Protein AF-A0AAU0MHL2-F1 (afdb_monomer)

InterPro domains:
  IPR001387 Cro/C1-type, helix-turn-helix domain [PF01381] (16-68)
  IPR001387 Cro/C1-type, helix-turn-helix domain [PS50943] (16-70)
  IPR001387 Cro/C1-type, helix-turn-helix domain [SM00530] (15-70)
  IPR001387 Cro/C1-type, helix-turn-helix domain [cd00093] (13-68)
  IPR010982 Lambda repressor-like, DNA-binding domain superfamily [G3DSA:1.10.260.40] (4-77)
  IPR010982 Lambda repressor-like, DNA-binding domain superfamily [SSF47413] (6-72)

Nearest PDB structures (foldseek):
  4z5h-assembly1_A-2  TM=8.842E-01  e=1.878E-04  Escherichia coli K-12
  4z59-assembly1_A  TM=8.799E-01  e=2.351E-04  Escherichia coli K-12
  3dnv-assembly1_B  TM=8.882E-01  e=4.619E-04  Escherichia coli K-12
  5k98-assembly1_P  TM=8.877E-01  e=6.474E-04  Escherichia coli MP020980.2
  2wiu-assembly1_B  TM=8.696E-01  e=5.468E-04  Escherichia coli

Organism: NCBI:txid3079935

Secondary structure (DSSP, 8-state):
-------SHHHHHHHHHHHHHHTT--HHHHHHHHT--HHHHHHHHTT-S-S-HHHHHHHHHHTT-------------------HHHHHHHHHHHHHHHHHHHHTTHHHHHHHHHHHHS----HHHHHHHHHHHS-HHHHHHHHHHHHHHHHHHSSTT---PPPP-------------------------

Mean predicted aligned error: 22.27 Å

pLDDT: mean 72.09, std 19.94, range [32.03, 98.0]

Sequence (189 aa):
MIDVKLQTPSDLARLVKNARAQRNLTQQDVADAVGITRQSLARLERGNGGTSFDTVLLIIDHLGIHLDATTDRRTTAPVAVATRGAAQAAADALTTRITPLIDSGMLEALNKQITGSLPQIDTSGILTQIEANLDPATLASARAAARGLTERLTIPGSVLNNPPRAVEAGSPTTAEAQTGADPHAAGIE

Radius of gyration: 41.73 Å; Cα contacts (8 Å, |Δi|>4): 66; chains: 1; bounding box: 104×66×93 Å

Solvent-accessible surface area (backbone atoms only — not comparable to full-atom values): 12275 Å² total; per-residue (Å²): 137,86,89,77,87,74,86,48,65,53,50,50,11,50,51,55,49,48,49,36,54,78,67,72,48,52,63,56,58,56,15,63,75,67,72,50,53,45,66,57,52,55,33,42,50,68,39,46,82,85,73,54,69,70,59,52,52,50,50,34,53,77,60,70,53,85,88,85,86,85,80,80,82,75,76,77,63,77,83,69,75,69,45,71,64,58,56,48,53,52,52,52,54,49,48,68,65,44,53,59,54,62,73,66,46,47,60,60,52,51,50,50,51,52,64,71,66,54,78,82,76,58,64,66,61,52,50,53,55,53,57,73,73,46,57,70,68,60,54,50,51,52,53,51,52,49,49,55,49,53,56,55,67,69,44,92,82,71,76,89,75,82,83,84,77,88,82,88,79,87,85,90,83,88,84,88,82,81,89,85,82,87,87,89,84,83,88,89,134

Foldseek 3Di:
DDDDDDPALQSLLCVLVVLCVVVVHDLVRLCVVLVHDSVLNVCSNNSNDDRDPVSSVSSCVVSVHDDDDDDDPPPVPPPPVPDVVNVVVVVVVVCVVCVCVVVVCVVVVVVCVVVVPDPPPPPVVVVVVVVVPDDVVRVVVVVVVVVVVVVQVPPPPDDDDDDDDDDDDDDDDDDDDDDDDDDDDDDDD

Structure (mmCIF, N/CA/C/O backbone):
data_AF-A0AAU0MHL2-F1
#
_entry.id   AF-A0AAU0MHL2-F1
#
loop_
_atom_site.group_PDB
_atom_site.id
_atom_site.type_symbol
_atom_site.label_atom_id
_atom_site.label_alt_id
_atom_site.label_comp_id
_atom_site.label_asym_id
_atom_site.label_entity_id
_atom_site.label_seq_id
_atom_site.pdbx_PDB_ins_code
_atom_site.Cartn_x
_atom_site.Cartn_y
_atom_site.Cartn_z
_atom_site.occupancy
_atom_site.B_iso_or_equiv
_atom_site.auth_seq_id
_atom_site.auth_comp_id
_atom_site.auth_asym_id
_atom_site.auth_atom_id
_atom_site.pdbx_PDB_model_num
ATOM 1 N N . MET A 1 1 ? -10.443 0.564 -11.504 1.00 64.31 1 MET A N 1
ATOM 2 C CA . MET A 1 1 ? -9.225 0.605 -10.670 1.00 64.31 1 MET A CA 1
ATOM 3 C C . MET A 1 1 ? -8.778 2.055 -10.610 1.00 64.31 1 MET A C 1
ATOM 5 O O . MET A 1 1 ? -8.814 2.695 -11.654 1.00 64.31 1 MET A O 1
ATOM 9 N N . ILE A 1 2 ? -8.512 2.606 -9.423 1.00 76.81 2 ILE A N 1
ATOM 10 C CA . ILE A 1 2 ? -8.066 4.000 -9.271 1.00 76.81 2 ILE A CA 1
ATOM 11 C C . ILE A 1 2 ? -6.614 3.960 -8.814 1.00 76.81 2 ILE A C 1
ATOM 13 O O . ILE A 1 2 ? -6.343 3.532 -7.695 1.00 76.81 2 ILE A O 1
ATOM 17 N N . ASP A 1 3 ? -5.710 4.418 -9.671 1.00 84.81 3 ASP A N 1
ATOM 18 C CA . ASP A 1 3 ? -4.297 4.578 -9.346 1.00 84.81 3 ASP A CA 1
ATOM 19 C C . ASP A 1 3 ? -4.060 5.927 -8.664 1.00 84.81 3 ASP A C 1
ATOM 21 O O . ASP A 1 3 ? -4.434 6.985 -9.178 1.00 84.81 3 ASP A O 1
ATOM 25 N N . VAL A 1 4 ? -3.432 5.894 -7.488 1.00 88.12 4 VAL A N 1
ATOM 26 C CA . VAL A 1 4 ? -3.105 7.088 -6.701 1.00 88.12 4 VAL A CA 1
ATOM 27 C C . VAL A 1 4 ? -1.601 7.153 -6.500 1.00 88.12 4 VAL A C 1
ATOM 29 O O . VAL A 1 4 ? -0.988 6.226 -5.978 1.00 88.12 4 VAL A O 1
ATOM 32 N N . LYS A 1 5 ? -0.998 8.286 -6.869 1.00 90.62 5 LYS A N 1
ATOM 33 C CA . LYS A 1 5 ? 0.408 8.560 -6.564 1.00 90.62 5 LYS A CA 1
ATOM 34 C C . LYS A 1 5 ? 0.537 9.033 -5.118 1.00 90.62 5 LYS A C 1
ATOM 36 O O . LYS A 1 5 ? -0.024 10.063 -4.757 1.00 90.62 5 LYS A O 1
ATOM 41 N N . LEU A 1 6 ? 1.302 8.299 -4.316 1.00 90.06 6 LEU A N 1
ATOM 42 C CA . LEU A 1 6 ? 1.649 8.674 -2.945 1.00 90.06 6 LEU A CA 1
ATOM 43 C C . LEU A 1 6 ? 2.923 9.532 -2.968 1.00 90.06 6 LEU A C 1
ATOM 45 O O . LEU A 1 6 ? 3.989 9.029 -3.316 1.00 90.06 6 LEU A O 1
ATOM 49 N N . GLN A 1 7 ? 2.825 10.821 -2.627 1.00 89.94 7 GLN A N 1
ATOM 50 C CA . GLN A 1 7 ? 3.983 11.728 -2.559 1.00 89.94 7 GLN A CA 1
ATOM 51 C C . GLN A 1 7 ? 4.369 12.073 -1.118 1.00 89.94 7 GLN A C 1
ATOM 53 O O . GLN A 1 7 ? 5.522 12.398 -0.842 1.00 89.94 7 GLN A O 1
ATOM 58 N N . THR A 1 8 ? 3.413 11.996 -0.194 1.00 90.50 8 THR A N 1
ATOM 59 C CA . THR A 1 8 ? 3.581 12.372 1.209 1.00 90.50 8 THR A CA 1
ATOM 60 C C . THR A 1 8 ? 2.946 11.344 2.153 1.00 90.50 8 THR A C 1
ATOM 62 O O . THR A 1 8 ? 2.008 10.639 1.768 1.00 90.50 8 THR A O 1
ATOM 65 N N . PRO A 1 9 ? 3.374 11.279 3.429 1.00 89.06 9 PRO A N 1
ATOM 66 C CA . PRO A 1 9 ? 2.707 10.450 4.439 1.00 89.06 9 PRO A CA 1
ATOM 67 C C . PRO A 1 9 ? 1.219 10.789 4.617 1.00 89.06 9 PRO A C 1
ATOM 69 O O . PRO A 1 9 ? 0.409 9.925 4.952 1.00 89.06 9 PRO A O 1
ATOM 72 N N . SER A 1 10 ? 0.839 12.045 4.372 1.00 90.88 10 SER A N 1
ATOM 7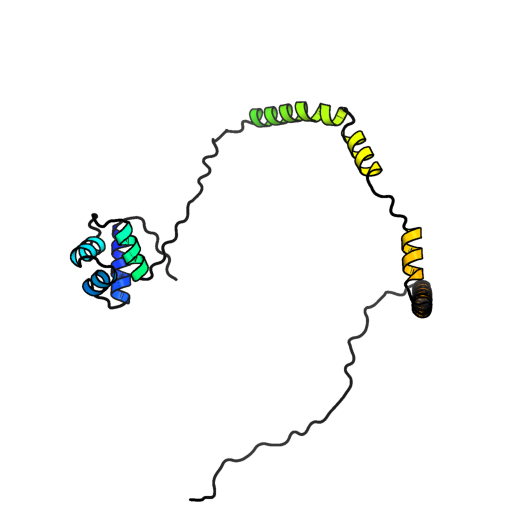3 C CA . SER A 1 10 ? -0.550 12.497 4.439 1.00 90.88 10 SER A CA 1
ATOM 74 C C . SER A 1 10 ? -1.418 11.903 3.328 1.00 90.88 10 SER A C 1
ATOM 76 O O . SER A 1 10 ? -2.601 11.651 3.566 1.00 90.88 10 SER A O 1
ATOM 78 N N . ASP A 1 11 ? -0.855 11.631 2.148 1.00 92.38 11 ASP A N 1
ATOM 79 C CA . ASP A 1 11 ? -1.582 10.966 1.057 1.00 92.38 11 ASP A CA 1
ATOM 80 C C . ASP A 1 11 ? -1.961 9.545 1.461 1.00 92.38 11 ASP A C 1
ATOM 82 O O . ASP A 1 11 ? -3.112 9.132 1.311 1.00 92.38 11 ASP A O 1
ATOM 86 N N . LEU A 1 12 ? -1.011 8.834 2.072 1.00 92.06 12 LEU A N 1
ATOM 87 C CA . LEU A 1 12 ? -1.242 7.500 2.603 1.00 92.06 12 LEU A CA 1
ATOM 88 C C . LEU A 1 12 ? -2.303 7.514 3.713 1.00 92.06 12 LEU A C 1
ATOM 90 O O . LEU A 1 12 ? -3.227 6.705 3.694 1.00 92.06 12 LEU A O 1
ATOM 94 N N . ALA A 1 13 ? -2.215 8.458 4.653 1.00 93.88 13 ALA A N 1
ATOM 95 C CA . ALA A 1 13 ? -3.194 8.600 5.729 1.00 93.88 13 ALA A CA 1
ATOM 96 C C . ALA A 1 13 ? -4.623 8.805 5.194 1.00 93.88 13 ALA A C 1
ATOM 98 O O . ALA A 1 13 ? -5.576 8.191 5.683 1.00 93.88 13 ALA A O 1
ATOM 99 N N . ARG A 1 14 ? -4.775 9.637 4.154 1.00 94.62 14 ARG A N 1
ATOM 100 C CA . ARG A 1 14 ? -6.058 9.862 3.472 1.00 94.62 14 ARG A CA 1
ATOM 101 C C . ARG A 1 14 ? -6.543 8.606 2.759 1.00 94.62 14 ARG A C 1
ATOM 103 O O . ARG A 1 14 ? -7.728 8.296 2.858 1.00 94.62 14 ARG A O 1
ATOM 110 N N . LEU A 1 15 ? -5.651 7.891 2.074 1.00 94.69 15 LEU A N 1
ATOM 111 C CA . LEU A 1 15 ? -5.977 6.647 1.380 1.00 94.69 15 LEU A CA 1
ATOM 112 C C . LEU A 1 15 ? -6.516 5.592 2.357 1.00 94.69 15 LEU A C 1
ATOM 114 O O . LEU A 1 15 ? -7.615 5.083 2.153 1.00 94.69 15 LEU A O 1
ATOM 118 N N . VAL A 1 16 ? -5.796 5.344 3.454 1.00 95.00 16 VAL A N 1
ATOM 119 C CA . VAL A 1 16 ? -6.189 4.399 4.514 1.00 95.00 16 VAL A CA 1
ATOM 120 C C . VAL A 1 16 ? -7.543 4.780 5.113 1.00 95.00 16 VAL A C 1
ATOM 122 O O . VAL A 1 16 ? -8.452 3.952 5.179 1.00 95.00 16 VAL A O 1
ATOM 125 N N . LYS A 1 17 ? -7.721 6.055 5.482 1.00 96.12 17 LYS A N 1
ATOM 126 C CA . LYS A 1 17 ? -8.977 6.548 6.062 1.00 96.12 17 LYS A CA 1
ATOM 127 C C . LYS A 1 17 ? -10.161 6.369 5.109 1.00 96.12 17 LYS A C 1
ATOM 129 O O . LYS A 1 17 ? -11.238 5.957 5.539 1.00 96.12 17 LYS A O 1
ATOM 134 N N . ASN A 1 18 ? -9.969 6.681 3.828 1.00 95.50 18 ASN A N 1
ATOM 135 C CA . ASN A 1 18 ? -11.007 6.541 2.811 1.00 95.50 18 ASN A CA 1
ATOM 136 C C . ASN A 1 18 ? -11.359 5.071 2.571 1.00 95.50 18 ASN A C 1
ATOM 138 O O . ASN A 1 18 ? -12.540 4.741 2.560 1.00 95.50 18 ASN A O 1
ATOM 142 N N . ALA A 1 19 ? -10.364 4.191 2.442 1.00 95.38 19 ALA A N 1
ATOM 143 C CA . ALA A 1 19 ? -10.587 2.758 2.259 1.00 95.38 19 ALA A CA 1
ATOM 144 C C . ALA A 1 19 ? -11.348 2.146 3.445 1.00 95.38 19 ALA A C 1
ATOM 146 O O . ALA A 1 19 ? -12.312 1.406 3.251 1.00 95.38 19 ALA A O 1
ATOM 147 N N . ARG A 1 20 ? -10.985 2.523 4.679 1.00 97.12 20 ARG A N 1
ATOM 148 C CA . ARG A 1 20 ? -11.715 2.105 5.882 1.00 97.12 20 ARG A CA 1
ATOM 149 C C . ARG A 1 20 ? -13.171 2.584 5.859 1.00 97.12 20 ARG A C 1
ATOM 151 O O . ARG A 1 20 ? -14.079 1.794 6.109 1.00 97.12 20 ARG A O 1
ATOM 158 N N . ALA A 1 21 ? -13.398 3.865 5.559 1.00 96.81 21 ALA A N 1
ATOM 159 C CA . ALA A 1 21 ? -14.739 4.449 5.525 1.00 96.81 21 ALA A CA 1
ATOM 160 C C . ALA A 1 21 ? -15.624 3.836 4.427 1.00 96.81 21 ALA A C 1
ATOM 162 O O . ALA A 1 21 ? -16.792 3.564 4.679 1.00 96.81 21 ALA A O 1
ATOM 163 N N . GLN A 1 22 ? -15.069 3.553 3.245 1.00 95.94 22 GLN A N 1
ATOM 164 C CA . GLN A 1 22 ? -15.781 2.883 2.147 1.00 95.94 22 GLN A CA 1
ATOM 165 C C . GLN A 1 22 ? -16.255 1.472 2.517 1.00 95.94 22 GLN A C 1
ATOM 167 O O . GLN A 1 22 ? -17.250 0.994 1.982 1.00 95.94 22 GLN A O 1
ATOM 172 N N . ARG A 1 23 ? -15.556 0.816 3.447 1.00 95.94 23 ARG A N 1
ATOM 173 C CA . ARG A 1 23 ? -15.904 -0.511 3.966 1.00 95.94 23 ARG A CA 1
ATOM 174 C C . ARG A 1 23 ? -16.798 -0.463 5.208 1.00 95.94 23 ARG A C 1
ATOM 176 O O . ARG A 1 23 ? -17.090 -1.510 5.769 1.00 95.94 23 ARG A O 1
ATOM 183 N N . ASN A 1 24 ? -17.223 0.727 5.643 1.00 97.12 24 ASN A N 1
ATOM 184 C CA . ASN A 1 24 ? -18.005 0.943 6.866 1.00 97.12 24 ASN A CA 1
ATOM 185 C C . ASN A 1 24 ? -17.348 0.374 8.139 1.00 97.12 24 ASN A C 1
ATOM 187 O O . ASN A 1 24 ? -18.036 0.042 9.099 1.00 97.12 24 ASN A O 1
ATOM 191 N N . LEU A 1 25 ? -16.016 0.283 8.160 1.00 97.31 25 LEU A N 1
ATOM 192 C CA . LEU A 1 25 ? -15.268 -0.207 9.315 1.00 97.31 25 LEU A CA 1
ATOM 193 C C . LEU A 1 25 ? -14.971 0.940 10.280 1.00 97.31 25 LEU A C 1
ATOM 195 O O . LEU A 1 25 ? -14.592 2.049 9.880 1.00 97.31 25 LEU A O 1
ATOM 199 N N . THR A 1 26 ? -15.080 0.682 11.576 1.00 98.00 26 THR A N 1
ATOM 200 C CA . THR A 1 26 ? -14.587 1.601 12.596 1.00 98.00 26 THR A CA 1
ATOM 201 C C . THR A 1 26 ? -13.066 1.502 12.711 1.00 98.00 26 THR A C 1
ATOM 203 O O . THR A 1 26 ? -12.423 0.568 12.232 1.00 98.00 26 THR A O 1
ATOM 206 N N . GLN A 1 27 ? -12.452 2.496 13.358 1.00 97.62 27 GLN A N 1
ATOM 207 C CA . GLN A 1 27 ? -11.025 2.413 13.678 1.00 97.62 27 GLN A CA 1
ATOM 208 C C . GLN A 1 27 ? -10.711 1.254 14.634 1.00 97.62 27 GLN A C 1
ATOM 210 O O . GLN A 1 27 ? -9.588 0.765 14.638 1.00 97.62 27 GLN A O 1
ATOM 215 N N . GLN A 1 28 ? -11.672 0.852 15.467 1.00 98.00 28 GLN A N 1
ATOM 216 C CA . GLN A 1 28 ? -11.479 -0.263 16.384 1.00 98.00 28 GLN A CA 1
ATOM 217 C C . GLN A 1 28 ? -11.450 -1.584 15.607 1.00 98.00 28 GLN A C 1
ATOM 219 O O . GLN A 1 28 ? -10.514 -2.346 15.789 1.00 98.00 28 GLN A O 1
ATOM 224 N N . ASP A 1 29 ? -12.360 -1.774 14.646 1.00 97.81 29 ASP A N 1
ATOM 225 C CA . ASP A 1 29 ? -12.440 -3.011 13.851 1.00 97.81 29 ASP A CA 1
ATOM 226 C C . ASP A 1 29 ? -11.137 -3.308 13.096 1.00 97.81 29 ASP A C 1
ATOM 228 O O . ASP A 1 29 ? -10.621 -4.421 13.134 1.00 97.81 29 ASP A O 1
ATOM 232 N N . VAL A 1 30 ? -10.561 -2.290 12.445 1.00 97.25 30 VAL A N 1
ATOM 233 C CA . VAL A 1 30 ? -9.275 -2.434 11.739 1.00 97.25 30 VAL A CA 1
ATOM 234 C C . VAL A 1 30 ? -8.130 -2.668 12.723 1.00 97.25 30 VAL A C 1
ATOM 236 O O . VAL A 1 30 ? -7.212 -3.432 12.435 1.00 97.25 30 VAL A O 1
ATOM 239 N N . ALA A 1 31 ? -8.164 -2.003 13.879 1.00 96.81 31 ALA A N 1
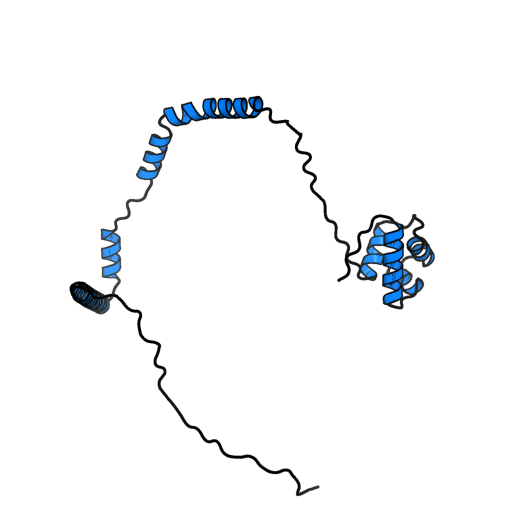ATOM 240 C CA . ALA A 1 31 ? -7.130 -2.159 14.889 1.00 96.81 31 ALA A CA 1
ATOM 241 C C . ALA A 1 31 ? -7.125 -3.579 15.474 1.00 96.81 31 ALA A C 1
ATOM 243 O O . ALA A 1 31 ? -6.060 -4.1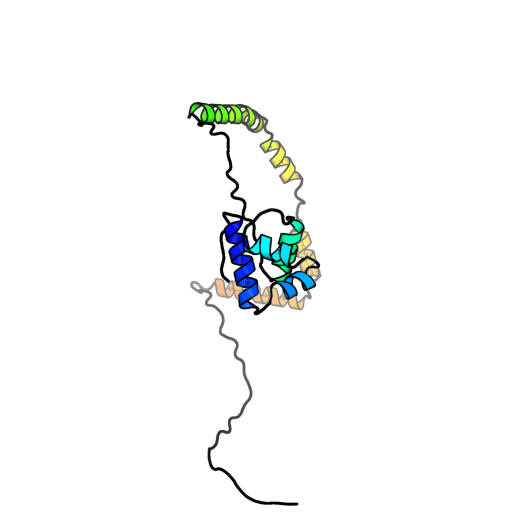85 15.573 1.00 96.81 31 ALA A O 1
ATOM 244 N N . ASP A 1 32 ? -8.304 -4.124 15.768 1.00 97.44 32 ASP A N 1
ATOM 245 C CA . ASP A 1 32 ? -8.476 -5.481 16.282 1.00 97.44 32 ASP A CA 1
ATOM 246 C C . ASP A 1 32 ? -8.071 -6.530 15.241 1.00 97.44 32 ASP A C 1
ATOM 248 O O . ASP A 1 32 ? -7.371 -7.484 15.572 1.00 97.44 32 ASP A O 1
ATOM 252 N N . ALA A 1 33 ? -8.426 -6.323 13.969 1.00 96.12 33 ALA A N 1
ATOM 253 C CA . ALA A 1 33 ? -8.066 -7.241 12.890 1.00 96.12 33 ALA A CA 1
ATOM 254 C C . ALA A 1 33 ? -6.553 -7.304 12.618 1.00 96.12 33 ALA A C 1
ATOM 256 O O . ALA A 1 33 ? -6.028 -8.361 12.276 1.00 96.12 33 ALA A O 1
ATOM 257 N N . VAL A 1 34 ? -5.850 -6.178 12.766 1.00 95.25 34 VAL A N 1
ATOM 258 C CA . VAL A 1 34 ? -4.400 -6.078 12.523 1.00 95.25 34 VAL A CA 1
ATOM 259 C C . VAL A 1 34 ? -3.577 -6.342 13.796 1.00 95.25 34 VAL A C 1
ATOM 261 O O . VAL A 1 34 ? -2.366 -6.540 13.722 1.00 95.25 34 VAL A O 1
ATOM 264 N N . GLY A 1 35 ? -4.208 -6.369 14.973 1.00 95.31 35 GLY A N 1
ATOM 265 C CA . GLY A 1 35 ? -3.524 -6.572 16.254 1.00 95.31 35 GLY A CA 1
ATOM 266 C C . GLY A 1 35 ? -2.781 -5.330 16.758 1.00 95.31 35 GLY A C 1
ATOM 267 O O . GLY A 1 35 ? -1.701 -5.435 17.338 1.00 95.31 35 GLY A O 1
ATOM 268 N N . ILE A 1 36 ? -3.339 -4.139 16.534 1.00 94.62 36 ILE A N 1
ATOM 269 C CA . ILE A 1 36 ? -2.769 -2.856 16.972 1.00 94.62 36 ILE A CA 1
ATOM 270 C C . ILE A 1 36 ? -3.734 -2.108 17.886 1.00 94.62 36 ILE A C 1
ATOM 272 O O . ILE A 1 36 ? -4.911 -2.427 17.997 1.00 94.62 36 ILE A O 1
ATOM 276 N N . THR A 1 37 ? -3.260 -1.043 18.532 1.00 95.25 37 THR A N 1
ATOM 277 C CA . THR A 1 37 ? -4.160 -0.172 19.293 1.00 95.25 37 THR A CA 1
ATOM 278 C C . THR A 1 37 ? -4.939 0.756 18.361 1.00 95.25 37 THR A C 1
ATOM 280 O O . THR A 1 37 ? -4.394 1.310 17.401 1.00 95.25 37 THR A O 1
ATOM 283 N N . ARG A 1 38 ? -6.198 1.050 18.707 1.00 96.06 38 ARG A N 1
ATOM 284 C CA . ARG A 1 38 ? -7.001 2.078 18.021 1.00 96.06 38 ARG A CA 1
ATOM 285 C C . ARG A 1 38 ? -6.296 3.435 17.956 1.00 96.06 38 ARG A C 1
ATOM 287 O O . ARG A 1 38 ? -6.426 4.157 16.970 1.00 96.06 38 ARG A O 1
ATOM 294 N N . GLN A 1 39 ? -5.533 3.795 18.990 1.00 94.00 39 GLN A N 1
ATOM 295 C CA . GLN A 1 39 ? -4.761 5.039 19.008 1.00 94.00 39 GLN A CA 1
ATOM 296 C C . GLN A 1 39 ? -3.655 5.042 17.944 1.00 94.00 39 GLN A C 1
ATOM 298 O O . GLN A 1 39 ? -3.420 6.087 17.337 1.00 94.00 39 GLN A O 1
ATOM 303 N N . SER A 1 40 ? -3.008 3.896 17.695 1.00 93.44 40 SER A N 1
ATOM 304 C CA . SER A 1 40 ? -2.013 3.745 16.627 1.00 93.44 40 SER A CA 1
ATOM 305 C C . SER A 1 40 ? -2.640 4.009 15.258 1.00 93.44 40 SER A C 1
ATOM 307 O O . SER A 1 40 ? -2.159 4.871 14.520 1.00 93.44 40 SER A O 1
ATOM 309 N N . LEU A 1 41 ? -3.792 3.389 14.969 1.00 95.31 41 LEU A N 1
ATOM 310 C CA . LEU A 1 41 ? -4.524 3.642 13.726 1.00 95.31 41 LEU A CA 1
ATOM 311 C C . LEU A 1 41 ? -4.972 5.107 13.610 1.00 95.31 41 LEU A C 1
ATOM 313 O O . LEU A 1 41 ? -4.818 5.732 12.565 1.00 95.31 41 LEU A O 1
ATOM 317 N N . ALA A 1 42 ? -5.473 5.698 14.696 1.00 94.94 42 ALA A N 1
ATOM 318 C CA . ALA A 1 42 ? -5.890 7.095 14.697 1.00 94.94 42 ALA A CA 1
ATOM 319 C C . ALA A 1 42 ? -4.719 8.073 14.477 1.00 94.94 42 ALA A C 1
ATOM 321 O O . ALA A 1 42 ? -4.925 9.149 13.918 1.00 94.94 42 ALA A O 1
ATOM 322 N N . ARG A 1 43 ? -3.497 7.740 14.917 1.00 92.56 43 ARG A N 1
ATOM 323 C CA . ARG A 1 43 ? -2.291 8.534 14.617 1.00 92.56 43 ARG A CA 1
ATOM 324 C C . ARG A 1 43 ? -1.910 8.417 13.145 1.00 92.56 43 ARG A C 1
ATOM 326 O O . ARG A 1 43 ? -1.696 9.454 12.517 1.00 92.56 43 ARG A O 1
ATOM 333 N N . LEU A 1 44 ? -1.927 7.198 12.603 1.00 93.50 44 LEU A N 1
ATOM 334 C CA . LEU A 1 44 ? -1.681 6.939 11.186 1.00 93.50 44 LEU A CA 1
ATOM 335 C C . LEU A 1 44 ? -2.657 7.718 10.293 1.00 93.50 44 LEU A C 1
ATOM 337 O O . LEU A 1 44 ? -2.221 8.444 9.409 1.00 93.50 44 LEU A O 1
ATOM 341 N N . GLU A 1 45 ? -3.966 7.653 10.562 1.00 94.94 45 GLU A N 1
ATOM 342 C CA . GLU A 1 45 ? -4.992 8.349 9.763 1.00 94.94 45 GLU A CA 1
ATOM 343 C C . GLU A 1 45 ? -4.924 9.881 9.847 1.00 94.94 45 GLU A C 1
ATOM 345 O O . GLU A 1 45 ? -5.491 10.576 9.003 1.00 94.94 45 GLU A O 1
ATOM 350 N N . ARG A 1 46 ? -4.241 10.431 10.857 1.00 92.25 46 ARG A N 1
ATOM 351 C CA . ARG A 1 46 ? -3.952 11.871 10.950 1.00 92.25 46 ARG A CA 1
ATOM 352 C C . ARG A 1 46 ? -2.667 12.266 10.220 1.00 92.25 46 ARG A C 1
ATOM 354 O O . ARG A 1 46 ? -2.361 13.450 10.166 1.00 92.25 46 ARG A O 1
ATOM 361 N N . GLY A 1 47 ? -1.905 11.302 9.700 1.00 85.44 47 GLY A N 1
ATOM 362 C CA . GLY A 1 47 ? -0.582 11.535 9.119 1.00 85.44 47 GLY A CA 1
ATOM 363 C C . GLY A 1 47 ? 0.489 11.868 10.160 1.00 85.44 47 GLY A C 1
ATOM 364 O O . GLY A 1 47 ? 1.569 12.326 9.797 1.00 85.44 47 GLY A O 1
ATOM 365 N N . ASN A 1 48 ? 0.210 11.644 11.451 1.00 77.38 48 ASN A N 1
ATOM 366 C CA . ASN A 1 48 ? 1.201 11.825 12.504 1.00 77.38 48 ASN A CA 1
ATOM 367 C C . ASN A 1 48 ? 2.094 10.585 12.536 1.00 77.38 48 ASN A C 1
ATOM 369 O O . ASN A 1 48 ? 1.657 9.516 12.965 1.00 77.38 48 ASN A O 1
ATOM 373 N N . GLY A 1 49 ? 3.337 10.746 12.081 1.00 68.31 49 GLY A N 1
ATOM 374 C CA . GLY A 1 49 ? 4.344 9.688 12.064 1.00 68.31 49 GLY A CA 1
ATOM 375 C C . GLY A 1 49 ? 4.536 8.993 13.422 1.00 68.31 49 GLY A C 1
ATOM 376 O O . GLY A 1 49 ? 4.160 9.503 14.486 1.00 68.31 49 GLY A O 1
ATOM 377 N N . GLY A 1 50 ? 5.125 7.797 13.372 1.00 77.06 50 GLY A N 1
ATOM 378 C CA . GLY A 1 50 ? 5.432 6.974 14.549 1.00 77.06 50 GLY A CA 1
ATOM 379 C C . GLY A 1 50 ? 4.866 5.554 14.504 1.00 77.06 50 GLY A C 1
ATOM 380 O O . GLY A 1 50 ? 5.214 4.746 15.358 1.00 77.06 50 GLY A O 1
ATOM 381 N N . THR A 1 51 ? 4.025 5.229 13.522 1.00 84.69 51 THR A N 1
ATOM 382 C CA . THR A 1 51 ? 3.634 3.845 13.225 1.00 84.69 51 THR A CA 1
ATOM 383 C C . THR A 1 51 ? 4.756 3.167 12.437 1.00 84.69 51 THR A C 1
ATOM 385 O O . THR A 1 51 ? 5.308 3.778 11.520 1.00 84.69 51 THR A O 1
ATOM 388 N N . SER A 1 52 ? 5.116 1.930 12.797 1.00 89.38 52 SER A N 1
ATOM 389 C CA . SER A 1 52 ? 6.144 1.186 12.063 1.00 89.38 52 SER A CA 1
ATOM 390 C C . SER A 1 52 ? 5.695 0.903 10.631 1.00 89.38 52 SER A C 1
ATOM 392 O O . SER A 1 52 ? 4.500 0.768 10.357 1.00 89.38 52 SER A O 1
ATOM 394 N N . PHE A 1 53 ? 6.659 0.794 9.719 1.00 89.44 53 PHE A N 1
ATOM 395 C CA . PHE A 1 53 ? 6.374 0.475 8.324 1.00 89.44 53 PHE A CA 1
ATOM 396 C C . PHE A 1 53 ? 5.674 -0.887 8.183 1.00 89.44 53 PHE A C 1
ATOM 398 O O . PHE A 1 53 ? 4.694 -0.988 7.454 1.00 89.44 53 PHE A O 1
ATOM 405 N N . ASP A 1 54 ? 6.075 -1.891 8.966 1.00 92.44 54 ASP A N 1
ATOM 406 C CA . ASP A 1 54 ? 5.414 -3.203 9.018 1.00 92.44 54 ASP A CA 1
ATOM 407 C C . ASP A 1 54 ? 3.926 -3.093 9.367 1.00 92.44 54 ASP A C 1
ATOM 409 O O . ASP A 1 54 ? 3.072 -3.672 8.699 1.00 92.44 54 ASP A O 1
ATOM 413 N N . THR A 1 55 ? 3.594 -2.282 10.377 1.00 92.50 55 THR A N 1
ATOM 414 C CA . THR A 1 55 ? 2.198 -2.052 10.774 1.00 92.50 55 THR A CA 1
ATOM 415 C C . THR A 1 55 ? 1.408 -1.396 9.646 1.00 92.50 55 THR A C 1
ATOM 417 O O . THR A 1 55 ? 0.251 -1.734 9.412 1.00 92.50 55 THR A O 1
ATOM 420 N N . VAL A 1 56 ? 2.027 -0.452 8.936 1.00 93.31 56 VAL A N 1
ATOM 421 C CA . VAL A 1 56 ? 1.405 0.207 7.786 1.00 93.31 56 VAL A CA 1
ATOM 422 C C . VAL A 1 56 ? 1.081 -0.807 6.690 1.00 93.31 56 VAL A C 1
ATOM 424 O O . VAL A 1 56 ? -0.037 -0.790 6.181 1.00 93.31 56 VAL A O 1
ATOM 427 N N . LEU A 1 57 ? 2.011 -1.708 6.362 1.00 94.06 57 LEU A N 1
ATOM 428 C CA . LEU A 1 57 ? 1.785 -2.751 5.359 1.00 94.06 57 LEU A CA 1
ATOM 429 C C . LEU A 1 57 ? 0.644 -3.695 5.753 1.00 94.06 57 LEU A C 1
ATOM 431 O O . LEU A 1 57 ? -0.211 -3.974 4.918 1.00 94.06 57 LEU A O 1
ATOM 435 N N . LEU A 1 58 ? 0.568 -4.112 7.021 1.00 94.69 58 LEU A N 1
ATOM 436 C CA . LEU A 1 58 ? -0.528 -4.958 7.512 1.00 94.69 58 LEU A CA 1
ATOM 437 C C . LEU A 1 58 ? -1.899 -4.275 7.398 1.00 94.69 58 LEU A C 1
ATOM 439 O O . LEU A 1 58 ? -2.882 -4.901 7.010 1.00 94.69 58 LEU A O 1
ATOM 443 N N . ILE A 1 59 ? -1.977 -2.979 7.717 1.00 94.81 59 ILE A N 1
ATOM 444 C CA . ILE A 1 59 ? -3.223 -2.209 7.587 1.00 94.81 59 ILE A CA 1
ATOM 445 C C . ILE A 1 59 ? -3.642 -2.106 6.118 1.00 94.81 59 ILE A C 1
ATOM 447 O O . ILE A 1 59 ? -4.818 -2.267 5.800 1.00 94.81 59 ILE A O 1
ATOM 451 N N . ILE A 1 60 ? -2.693 -1.817 5.230 1.00 94.44 60 ILE A N 1
ATOM 452 C CA . ILE A 1 60 ? -2.920 -1.686 3.786 1.00 94.44 60 ILE A CA 1
ATOM 453 C C . ILE A 1 60 ? -3.423 -3.011 3.198 1.00 94.44 60 ILE A C 1
ATOM 455 O O . ILE A 1 60 ? -4.417 -3.000 2.471 1.00 94.44 60 ILE A O 1
ATOM 459 N N . ASP A 1 61 ? -2.805 -4.131 3.577 1.00 94.94 61 ASP A N 1
ATOM 460 C CA . ASP A 1 61 ? -3.210 -5.480 3.171 1.00 94.94 61 ASP A CA 1
ATOM 461 C C . ASP A 1 61 ? -4.626 -5.824 3.659 1.00 94.94 61 ASP A C 1
ATOM 463 O O . ASP A 1 61 ? -5.503 -6.160 2.862 1.00 94.94 61 ASP A O 1
ATOM 467 N N . HIS A 1 62 ? -4.915 -5.601 4.946 1.00 95.94 62 HIS A N 1
ATOM 468 C CA . HIS A 1 62 ? -6.255 -5.813 5.501 1.00 95.94 62 HIS A CA 1
ATOM 469 C C . HIS A 1 62 ? -7.322 -4.950 4.800 1.00 95.94 62 HIS A C 1
ATOM 471 O O . HIS A 1 62 ? -8.447 -5.390 4.533 1.00 95.94 62 HIS A O 1
ATOM 477 N N . LEU A 1 63 ? -6.967 -3.714 4.442 1.00 94.88 63 LEU A N 1
ATOM 478 C CA . LEU A 1 63 ? -7.819 -2.798 3.685 1.00 94.88 63 LEU A CA 1
ATOM 479 C C . LEU A 1 63 ? -7.829 -3.072 2.172 1.00 94.88 63 LEU A C 1
ATOM 481 O O . LEU A 1 63 ? -8.477 -2.319 1.442 1.00 94.88 63 LEU A O 1
ATOM 485 N N . GLY A 1 64 ? -7.191 -4.150 1.699 1.00 93.00 64 GLY A N 1
ATOM 486 C CA . GLY A 1 64 ? -7.134 -4.565 0.293 1.00 93.00 64 GLY A CA 1
ATOM 487 C C . GLY A 1 64 ? -6.604 -3.480 -0.641 1.00 93.00 64 GLY A C 1
ATOM 488 O O . GLY A 1 64 ? -7.095 -3.330 -1.759 1.00 93.00 64 GLY A O 1
ATOM 489 N N . ILE A 1 65 ? -5.668 -2.669 -0.151 1.00 93.31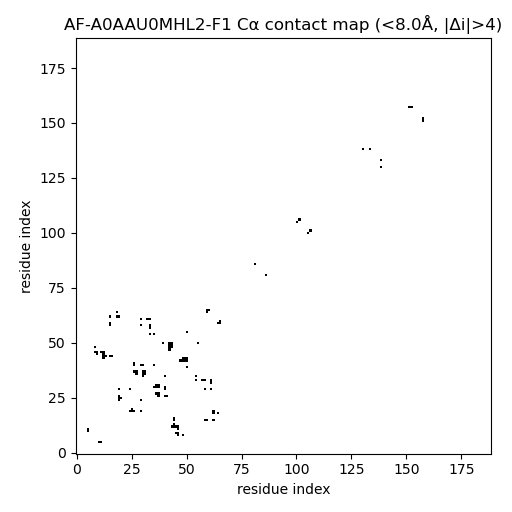 65 ILE A N 1
ATOM 490 C CA . ILE A 1 65 ? -4.980 -1.652 -0.935 1.00 93.31 65 ILE A CA 1
ATOM 491 C C . ILE A 1 65 ? -3.752 -2.320 -1.556 1.00 93.31 65 ILE A C 1
ATOM 493 O O . ILE A 1 65 ? -2.894 -2.835 -0.847 1.00 93.31 65 ILE A O 1
ATOM 497 N N . HIS A 1 66 ? -3.645 -2.285 -2.880 1.00 92.00 66 HIS A N 1
ATOM 498 C CA . HIS A 1 66 ? -2.463 -2.779 -3.582 1.00 92.00 66 HIS A CA 1
ATOM 499 C C . HIS A 1 66 ? -1.420 -1.664 -3.702 1.00 92.00 66 HIS A C 1
ATOM 501 O O . HIS A 1 66 ? -1.750 -0.533 -4.063 1.00 92.00 66 HIS A O 1
ATOM 507 N N . LEU A 1 67 ? -0.167 -1.978 -3.363 1.00 90.50 67 LEU A N 1
ATOM 508 C CA . LEU A 1 67 ? 0.970 -1.074 -3.513 1.00 90.50 67 LEU A CA 1
ATOM 509 C C . LEU A 1 67 ? 1.846 -1.542 -4.669 1.00 90.50 67 LEU A C 1
ATOM 511 O O . LEU A 1 67 ? 2.467 -2.599 -4.583 1.00 90.50 67 LEU A O 1
ATOM 515 N N . ASP A 1 68 ? 1.952 -0.705 -5.694 1.00 90.69 68 ASP A N 1
ATOM 516 C CA . ASP A 1 68 ? 2.850 -0.913 -6.824 1.00 90.69 68 ASP A CA 1
ATOM 517 C C . ASP A 1 68 ? 3.974 0.125 -6.814 1.00 90.69 68 ASP A C 1
ATOM 519 O O . ASP A 1 68 ? 3.760 1.317 -6.575 1.00 90.69 68 ASP A O 1
ATOM 523 N N . ALA A 1 69 ? 5.197 -0.333 -7.084 1.00 87.56 69 ALA A N 1
ATOM 524 C CA . ALA A 1 69 ? 6.379 0.514 -7.150 1.00 87.56 69 ALA A CA 1
ATOM 525 C C . ALA A 1 69 ? 6.988 0.464 -8.552 1.00 87.56 69 ALA A C 1
ATOM 527 O O . ALA A 1 69 ? 7.457 -0.575 -9.013 1.00 87.56 69 ALA A O 1
ATOM 528 N N . THR A 1 70 ? 7.036 1.615 -9.219 1.00 87.62 70 THR A N 1
ATOM 529 C CA . THR A 1 70 ? 7.760 1.786 -10.481 1.00 87.62 70 THR A CA 1
ATOM 530 C C . THR A 1 70 ? 9.070 2.512 -10.217 1.00 87.62 70 THR A C 1
ATOM 532 O O . THR A 1 70 ? 9.065 3.626 -9.689 1.00 87.62 70 THR A O 1
ATOM 535 N N . THR A 1 71 ? 10.191 1.913 -10.611 1.00 83.31 71 THR A N 1
ATOM 536 C CA . THR A 1 71 ? 11.484 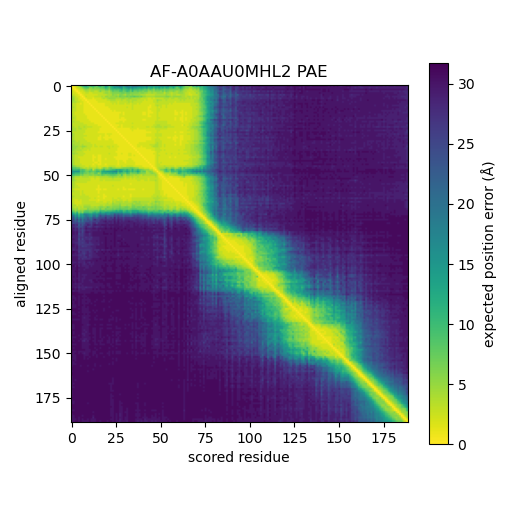2.600 -10.624 1.00 83.31 71 THR A CA 1
ATOM 537 C C . THR A 1 71 ? 11.747 3.138 -12.022 1.00 83.31 71 THR A C 1
ATOM 539 O O . THR A 1 71 ? 11.737 2.387 -12.997 1.00 83.31 71 THR A O 1
ATOM 542 N N . ASP A 1 72 ? 11.959 4.446 -12.136 1.00 82.56 72 ASP A N 1
ATOM 543 C CA . ASP A 1 72 ? 12.480 5.007 -13.374 1.00 82.56 72 ASP A CA 1
ATOM 544 C C . ASP A 1 72 ? 13.995 4.803 -13.358 1.00 82.56 72 ASP A C 1
ATOM 546 O O . ASP A 1 72 ? 14.716 5.437 -12.575 1.00 82.56 72 ASP A O 1
ATOM 550 N N . ARG A 1 73 ? 14.490 3.877 -14.188 1.00 69.38 73 ARG A N 1
ATOM 551 C CA . ARG A 1 73 ? 15.928 3.717 -14.406 1.00 69.38 73 ARG A CA 1
ATOM 552 C C . ARG A 1 73 ? 16.402 4.939 -15.180 1.00 69.38 73 ARG A C 1
ATOM 554 O O . ARG A 1 73 ? 16.633 4.870 -16.387 1.00 69.38 73 ARG A O 1
ATOM 561 N N . ARG A 1 74 ? 16.629 6.045 -14.466 1.00 60.75 74 ARG A N 1
ATOM 562 C CA . ARG A 1 74 ? 17.492 7.119 -14.943 1.00 60.75 74 ARG A CA 1
ATOM 563 C C . ARG A 1 74 ? 18.856 6.498 -15.162 1.00 60.75 74 ARG A C 1
ATOM 565 O O . ARG A 1 74 ? 19.662 6.355 -14.247 1.00 60.75 74 ARG A O 1
ATOM 572 N N . THR A 1 75 ? 19.080 6.073 -16.397 1.00 54.03 75 THR A N 1
ATOM 573 C CA . THR A 1 75 ? 20.394 5.725 -16.893 1.00 54.03 75 THR A CA 1
ATOM 574 C C . THR A 1 75 ? 21.157 7.036 -16.883 1.00 54.03 75 THR A C 1
ATOM 576 O O . THR A 1 75 ? 21.165 7.775 -17.861 1.00 54.03 75 THR A O 1
ATOM 579 N N . THR A 1 76 ? 21.785 7.361 -15.755 1.00 52.75 76 THR A N 1
ATOM 580 C CA . THR A 1 76 ? 22.945 8.240 -15.759 1.00 52.75 76 THR A CA 1
ATOM 581 C C . THR A 1 76 ? 24.056 7.444 -16.429 1.00 52.75 76 THR A C 1
ATOM 583 O O . THR A 1 76 ? 24.995 6.978 -15.787 1.00 52.75 76 THR A O 1
ATOM 586 N N . ALA A 1 77 ? 23.915 7.219 -17.738 1.00 49.97 77 ALA A N 1
ATOM 587 C CA . ALA A 1 77 ? 25.085 7.030 -18.558 1.00 49.97 77 ALA A CA 1
ATOM 588 C C . ALA A 1 77 ? 25.949 8.263 -18.275 1.00 49.97 77 ALA A C 1
ATOM 590 O O . ALA A 1 77 ? 25.410 9.380 -18.266 1.00 49.97 77 ALA A O 1
ATOM 591 N N . PRO A 1 78 ? 27.247 8.099 -17.977 1.00 54.59 78 PRO A N 1
ATOM 592 C CA . PRO A 1 78 ? 28.122 9.250 -17.981 1.00 54.59 78 PRO A CA 1
ATOM 593 C C . PRO A 1 78 ? 27.921 9.901 -19.345 1.00 54.59 78 PRO A C 1
ATOM 595 O O . PRO A 1 78 ? 27.992 9.223 -20.373 1.00 54.59 78 PRO A O 1
ATOM 598 N N . VAL A 1 79 ? 27.591 11.190 -19.355 1.00 52.44 79 VAL A N 1
ATOM 599 C CA . VAL A 1 79 ? 27.609 11.996 -20.571 1.00 52.44 79 VAL A CA 1
ATOM 600 C C . VAL A 1 79 ? 29.077 12.081 -20.984 1.00 52.44 79 VAL A C 1
ATOM 602 O O . VAL A 1 79 ? 29.764 13.069 -20.747 1.00 52.44 79 VAL A O 1
ATOM 605 N N . ALA A 1 80 ? 29.592 11.004 -21.573 1.00 55.84 80 ALA A N 1
ATOM 606 C CA . ALA A 1 80 ? 30.642 11.111 -22.548 1.00 55.84 80 ALA A CA 1
ATOM 607 C C . ALA A 1 80 ? 29.979 11.882 -23.681 1.00 55.84 80 ALA A C 1
ATOM 609 O O . ALA A 1 80 ? 29.231 11.327 -24.485 1.00 55.84 80 ALA A O 1
ATOM 610 N N . VAL A 1 81 ? 30.196 13.196 -23.690 1.00 55.28 81 VAL A N 1
ATOM 611 C CA . VAL A 1 81 ? 30.121 13.965 -24.920 1.00 55.28 81 VAL A CA 1
ATOM 612 C C . VAL A 1 81 ? 31.068 13.231 -25.858 1.00 55.28 81 VAL A C 1
ATOM 614 O O . VAL A 1 81 ? 32.284 13.392 -25.768 1.00 55.28 81 VAL A O 1
ATOM 617 N N . ALA A 1 82 ? 30.524 12.329 -26.674 1.00 56.31 82 ALA A N 1
ATOM 618 C CA . ALA A 1 82 ? 31.245 11.709 -27.759 1.00 56.31 82 ALA A CA 1
ATOM 619 C C . ALA A 1 82 ? 31.534 12.850 -28.727 1.00 56.31 82 ALA A C 1
ATOM 621 O O . ALA A 1 82 ? 30.781 13.134 -29.657 1.00 56.31 82 ALA A O 1
ATOM 622 N N . THR A 1 83 ? 32.613 13.580 -28.457 1.00 60.47 83 THR A N 1
ATOM 623 C CA . THR A 1 83 ? 33.244 14.391 -29.476 1.00 60.47 83 THR A CA 1
ATOM 624 C C . THR A 1 83 ? 33.503 13.443 -30.638 1.00 60.47 83 THR A C 1
ATOM 626 O O . THR A 1 83 ? 33.853 12.276 -30.440 1.00 60.47 83 THR A O 1
ATOM 629 N N . ARG A 1 84 ? 33.306 13.919 -31.869 1.00 64.69 84 ARG A N 1
ATOM 630 C CA . ARG A 1 84 ? 33.580 13.141 -33.086 1.00 64.69 84 ARG A CA 1
ATOM 631 C C . ARG A 1 84 ? 34.936 12.414 -33.008 1.00 64.69 84 ARG A C 1
ATOM 633 O O . ARG A 1 84 ? 35.050 11.303 -33.503 1.00 64.69 84 ARG A O 1
ATOM 640 N N . GLY A 1 85 ? 35.915 12.995 -32.306 1.00 65.62 85 GLY A N 1
ATOM 641 C CA . GLY A 1 85 ? 37.214 12.383 -32.025 1.00 65.62 85 GLY A CA 1
ATOM 642 C C . GLY A 1 85 ? 37.176 11.102 -31.182 1.00 65.62 85 GLY A C 1
ATOM 643 O O . GLY A 1 85 ? 37.912 10.177 -31.495 1.00 65.62 85 GLY A O 1
ATOM 644 N N . ALA A 1 86 ? 36.315 10.987 -30.167 1.00 65.88 86 ALA A N 1
ATOM 645 C CA . ALA A 1 86 ? 36.208 9.767 -29.359 1.00 65.88 86 ALA A CA 1
ATOM 646 C C . ALA A 1 86 ? 35.571 8.606 -30.144 1.00 65.88 86 ALA A C 1
ATOM 648 O O . ALA A 1 86 ? 36.022 7.467 -30.045 1.00 65.88 86 ALA A O 1
ATOM 649 N N . ALA A 1 87 ? 34.561 8.903 -30.969 1.00 70.94 87 ALA A N 1
ATOM 650 C CA . ALA A 1 87 ? 33.963 7.920 -31.872 1.00 70.94 87 ALA A CA 1
ATOM 651 C C . ALA A 1 87 ? 34.947 7.488 -32.974 1.00 70.94 87 ALA A C 1
ATOM 653 O O . ALA A 1 87 ? 35.049 6.298 -33.266 1.00 70.94 87 ALA A O 1
ATOM 654 N N . GLN A 1 88 ? 35.716 8.434 -33.529 1.00 74.19 88 GLN A N 1
ATOM 655 C CA . GLN A 1 88 ? 36.761 8.146 -34.514 1.00 74.19 88 GLN A CA 1
ATOM 656 C C . GLN A 1 88 ? 37.875 7.279 -33.909 1.00 74.19 88 GLN A C 1
ATOM 658 O O . GLN A 1 88 ? 38.226 6.255 -34.480 1.00 74.19 88 GLN A O 1
ATOM 663 N N . ALA A 1 89 ? 38.354 7.611 -32.706 1.00 75.25 89 ALA A N 1
ATOM 664 C CA . ALA A 1 89 ? 39.379 6.832 -32.014 1.00 75.25 89 ALA A CA 1
ATOM 665 C C . ALA A 1 89 ? 38.916 5.399 -31.696 1.00 75.25 89 ALA A C 1
ATOM 667 O O . ALA A 1 89 ? 39.701 4.456 -31.795 1.00 75.25 89 ALA A O 1
ATOM 668 N N . ALA A 1 90 ? 37.637 5.212 -31.350 1.00 77.94 90 ALA A N 1
ATOM 669 C CA . ALA A 1 90 ? 37.064 3.883 -31.155 1.00 77.94 90 ALA A CA 1
ATOM 670 C C . ALA A 1 90 ? 36.964 3.091 -32.473 1.00 77.94 90 ALA A C 1
ATOM 672 O O . ALA A 1 90 ? 37.255 1.894 -32.487 1.00 77.94 90 ALA A O 1
ATOM 673 N N . ALA A 1 91 ? 36.596 3.747 -33.580 1.00 81.31 91 ALA A N 1
ATOM 674 C CA . ALA A 1 91 ? 36.554 3.130 -34.906 1.00 81.31 91 ALA A CA 1
ATOM 675 C C . ALA A 1 91 ? 37.956 2.724 -35.400 1.00 81.31 91 ALA A C 1
ATOM 677 O O . ALA A 1 91 ? 38.136 1.614 -35.908 1.00 81.31 91 ALA A O 1
ATOM 678 N N . ASP A 1 92 ? 38.964 3.568 -35.178 1.00 84.06 92 ASP A N 1
ATOM 679 C CA . ASP A 1 92 ? 40.357 3.294 -35.544 1.00 84.06 92 ASP A CA 1
ATOM 680 C C . ASP A 1 92 ? 40.940 2.146 -34.702 1.00 84.06 92 ASP A C 1
ATOM 682 O O . ASP A 1 92 ? 41.598 1.241 -35.228 1.00 84.06 92 ASP A O 1
ATOM 686 N N . ALA A 1 93 ? 40.640 2.118 -33.397 1.00 85.31 93 ALA A N 1
ATOM 687 C CA . ALA A 1 93 ? 41.048 1.035 -32.504 1.00 85.31 93 ALA A CA 1
ATOM 688 C C . ALA A 1 93 ? 40.406 -0.307 -32.891 1.00 85.31 93 ALA A C 1
ATOM 690 O O . ALA A 1 93 ? 41.070 -1.346 -32.866 1.00 85.31 93 ALA A O 1
ATOM 691 N N . LEU A 1 94 ? 39.127 -0.292 -33.281 1.00 83.06 94 LEU A N 1
ATOM 692 C CA . LEU A 1 94 ? 38.429 -1.484 -33.755 1.00 83.06 94 LEU A CA 1
ATOM 693 C C . LEU A 1 94 ? 39.029 -1.995 -35.068 1.00 83.06 94 LEU A C 1
ATOM 695 O O . LEU A 1 94 ? 39.314 -3.186 -35.186 1.00 83.06 94 LEU A O 1
ATOM 699 N N . THR A 1 95 ? 39.280 -1.093 -36.017 1.00 85.06 95 THR A N 1
ATOM 700 C CA . THR A 1 95 ? 39.899 -1.420 -37.308 1.00 85.06 95 THR A CA 1
ATOM 701 C C . THR A 1 95 ? 41.274 -2.050 -37.095 1.00 85.06 95 THR A C 1
ATOM 703 O O . THR A 1 95 ? 41.529 -3.145 -37.586 1.00 85.06 95 THR A O 1
ATOM 706 N N . THR A 1 96 ? 42.111 -1.452 -36.242 1.00 85.56 96 THR A N 1
ATOM 707 C CA . THR A 1 96 ? 43.441 -1.983 -35.887 1.00 85.56 96 THR A CA 1
ATOM 708 C C . THR A 1 96 ? 43.376 -3.413 -35.338 1.00 85.56 96 THR A C 1
ATOM 710 O O . THR A 1 96 ? 44.265 -4.222 -35.599 1.00 85.56 96 THR A O 1
ATOM 713 N N . ARG A 1 97 ? 42.320 -3.752 -34.587 1.00 80.12 97 ARG A N 1
ATOM 714 C CA . ARG A 1 97 ? 42.148 -5.089 -33.998 1.00 80.12 97 ARG A CA 1
ATOM 715 C C . ARG A 1 97 ? 41.577 -6.117 -34.970 1.00 80.12 97 ARG A C 1
ATOM 717 O O . ARG A 1 97 ? 41.890 -7.296 -34.838 1.00 80.12 97 ARG A O 1
ATOM 724 N N . ILE A 1 98 ? 40.725 -5.691 -35.901 1.00 78.38 98 ILE A N 1
ATOM 725 C CA . ILE A 1 98 ? 40.006 -6.587 -36.814 1.00 78.38 98 ILE A CA 1
ATOM 726 C C . ILE A 1 98 ? 40.797 -6.858 -38.099 1.00 78.38 98 ILE A C 1
ATOM 728 O O . ILE A 1 98 ? 40.798 -8.001 -38.549 1.00 78.38 98 ILE A O 1
ATOM 732 N N . THR A 1 99 ? 41.505 -5.873 -38.663 1.00 76.62 99 THR A N 1
ATOM 733 C CA . THR A 1 99 ? 42.283 -6.037 -39.907 1.00 76.62 99 THR A CA 1
ATOM 734 C C . THR A 1 99 ? 43.191 -7.274 -39.911 1.00 76.62 99 THR A C 1
ATOM 736 O O . THR A 1 99 ? 43.071 -8.073 -40.840 1.00 76.62 99 THR A O 1
ATOM 739 N N . PRO A 1 100 ? 44.022 -7.542 -38.880 1.00 70.38 100 PRO A N 1
ATOM 740 C CA . PRO A 1 100 ? 44.860 -8.738 -38.898 1.00 70.38 100 PRO A CA 1
ATOM 741 C C . PRO A 1 100 ? 44.042 -10.034 -38.865 1.00 70.38 100 PRO A C 1
ATOM 743 O O . PRO A 1 100 ? 44.474 -11.018 -39.447 1.00 70.38 100 PRO A O 1
ATOM 746 N N . LEU A 1 101 ? 42.856 -10.068 -38.244 1.00 65.06 101 LEU A N 1
ATOM 747 C CA . LEU A 1 101 ? 42.013 -11.275 -38.196 1.00 65.06 101 LEU A CA 1
ATOM 748 C C . LEU A 1 101 ? 41.413 -11.624 -39.565 1.00 65.06 101 LEU A C 1
ATOM 750 O O . LEU A 1 101 ? 41.179 -12.798 -39.853 1.00 65.06 101 LEU A O 1
ATOM 754 N N . ILE A 1 102 ? 41.188 -10.612 -40.403 1.00 68.69 102 ILE A N 1
ATOM 755 C CA . ILE A 1 102 ? 40.713 -10.779 -41.779 1.00 68.69 102 ILE A CA 1
ATOM 756 C C . ILE A 1 102 ? 41.876 -11.218 -42.682 1.00 68.69 102 ILE A C 1
ATOM 758 O O . ILE A 1 102 ? 41.736 -12.200 -43.411 1.00 68.69 102 ILE A O 1
ATOM 762 N N . ASP A 1 103 ? 43.043 -10.573 -42.566 1.00 63.78 103 ASP A N 1
ATOM 763 C CA . ASP A 1 103 ? 44.224 -10.870 -43.395 1.00 63.78 103 ASP A CA 1
ATOM 764 C C . ASP A 1 103 ? 44.923 -12.191 -43.032 1.00 63.78 103 ASP A C 1
ATOM 766 O O . ASP A 1 103 ? 45.608 -12.783 -43.864 1.00 63.78 103 ASP A O 1
ATOM 770 N N . SER A 1 104 ? 44.720 -12.713 -41.817 1.00 62.88 104 SER A N 1
ATOM 771 C CA . SER A 1 104 ? 45.339 -13.970 -41.353 1.00 62.88 104 SER A CA 1
ATOM 772 C C . SER A 1 104 ? 44.819 -15.232 -42.061 1.00 62.88 104 SER A C 1
ATOM 774 O O . SER A 1 104 ? 45.168 -16.342 -41.662 1.00 62.88 104 SER A O 1
ATOM 776 N N . GLY A 1 105 ? 43.926 -15.111 -43.052 1.00 67.06 105 GLY A N 1
ATOM 777 C CA . GLY A 1 105 ? 43.285 -16.265 -43.692 1.00 67.06 105 GLY A CA 1
ATOM 778 C C . GLY A 1 105 ? 42.389 -17.063 -42.734 1.00 67.06 105 GLY A C 1
ATOM 779 O O . GLY A 1 105 ? 42.014 -18.197 -43.028 1.00 67.06 105 GLY A O 1
ATOM 780 N N . MET A 1 106 ? 42.027 -16.489 -41.580 1.00 71.69 106 MET A N 1
ATOM 781 C CA . MET A 1 106 ? 41.237 -17.170 -40.552 1.00 71.69 106 MET A CA 1
ATOM 782 C C . MET A 1 106 ? 39.813 -17.467 -41.045 1.00 71.69 106 MET A C 1
ATOM 784 O O . MET A 1 106 ? 39.260 -18.517 -40.722 1.00 71.69 106 MET A O 1
ATOM 788 N N . LEU A 1 107 ? 39.241 -16.586 -41.880 1.00 67.50 107 LEU A N 1
ATOM 789 C CA . LEU A 1 107 ? 37.967 -16.841 -42.564 1.00 67.50 107 LEU A CA 1
ATOM 790 C C . LEU A 1 107 ? 38.059 -18.037 -43.522 1.00 67.50 107 LEU A C 1
ATOM 792 O O . LEU A 1 107 ? 37.164 -18.879 -43.532 1.00 67.50 107 LEU A O 1
ATOM 796 N N . GLU A 1 108 ? 39.143 -18.135 -44.296 1.00 71.62 108 GLU A N 1
ATOM 797 C CA . GLU A 1 108 ? 39.397 -19.245 -45.224 1.00 71.62 108 GLU A CA 1
ATOM 798 C C . GLU A 1 108 ? 39.531 -20.573 -44.456 1.00 71.62 108 GLU A C 1
ATOM 800 O O . GLU A 1 108 ? 38.944 -21.590 -44.835 1.00 71.62 108 GLU A O 1
ATOM 805 N N . ALA A 1 109 ? 40.257 -20.553 -43.333 1.00 72.62 109 ALA A N 1
ATOM 806 C CA . ALA A 1 109 ? 40.430 -21.705 -42.453 1.00 72.62 109 ALA A CA 1
ATOM 807 C C . ALA A 1 109 ? 39.104 -22.148 -41.809 1.00 72.62 109 ALA A C 1
ATOM 809 O O . ALA A 1 109 ? 38.783 -23.337 -41.836 1.00 72.62 109 ALA A O 1
ATOM 810 N N . LEU A 1 110 ? 38.300 -21.206 -41.301 1.00 73.00 110 LEU A N 1
ATOM 811 C CA . LEU A 1 110 ? 36.965 -21.488 -40.763 1.00 73.00 110 LEU A CA 1
ATOM 812 C C . LEU A 1 110 ? 36.025 -22.047 -41.837 1.00 73.00 110 LEU A C 1
ATOM 814 O O . LEU A 1 110 ? 35.322 -23.022 -41.580 1.00 73.00 110 LEU A O 1
ATOM 818 N N . ASN A 1 111 ? 36.038 -21.489 -43.050 1.00 75.44 111 ASN A N 1
ATOM 819 C CA . ASN A 1 111 ? 35.211 -21.977 -44.153 1.00 75.44 111 ASN A CA 1
ATOM 820 C C . ASN A 1 111 ? 35.588 -23.411 -44.563 1.00 75.44 111 ASN A C 1
ATOM 822 O O . ASN A 1 111 ? 34.709 -24.256 -44.754 1.00 75.44 111 ASN A O 1
ATOM 826 N N . LYS A 1 112 ? 36.891 -23.719 -44.640 1.00 75.12 112 LYS A N 1
ATOM 827 C CA . LYS A 1 112 ? 37.374 -25.086 -44.891 1.00 75.12 112 LYS A CA 1
ATOM 828 C C . LYS A 1 112 ? 36.991 -26.046 -43.770 1.00 75.12 112 LYS A C 1
ATOM 830 O O . LYS A 1 112 ? 36.587 -27.168 -44.060 1.00 75.12 112 LYS A O 1
ATOM 835 N N . GLN A 1 113 ? 37.074 -25.612 -42.514 1.00 74.25 113 GLN A N 1
ATOM 836 C CA . GLN A 1 113 ? 36.681 -26.431 -41.370 1.00 74.25 113 GLN A CA 1
ATOM 837 C C . GLN A 1 113 ? 35.177 -26.726 -41.368 1.00 74.25 113 GLN A C 1
ATOM 839 O O . GLN A 1 113 ? 34.793 -27.873 -41.154 1.00 74.25 113 GLN A O 1
ATOM 844 N N . ILE A 1 114 ? 34.329 -25.730 -41.645 1.00 71.00 114 ILE A N 1
ATOM 845 C CA . ILE A 1 114 ? 32.878 -25.924 -41.761 1.00 71.00 114 ILE A CA 1
ATOM 846 C C . ILE A 1 114 ? 32.590 -26.888 -42.913 1.00 71.00 114 ILE A C 1
ATOM 848 O O . ILE A 1 114 ? 31.996 -27.935 -42.687 1.00 71.00 114 ILE A O 1
ATOM 852 N N . THR A 1 115 ? 33.092 -26.605 -44.117 1.00 68.44 115 THR A N 1
ATOM 853 C CA . THR A 1 115 ? 32.832 -27.428 -45.313 1.00 68.44 115 THR A CA 1
ATOM 854 C C . THR A 1 115 ? 33.331 -28.867 -45.151 1.00 68.44 115 THR A C 1
ATOM 856 O O . THR A 1 115 ? 32.654 -29.801 -45.570 1.00 68.44 115 THR A O 1
ATOM 859 N N . GLY A 1 116 ? 34.483 -29.067 -44.504 1.00 66.00 116 GLY A N 1
ATOM 860 C CA . GLY A 1 116 ? 35.030 -30.395 -44.221 1.00 66.00 116 GLY A CA 1
ATOM 861 C C . GLY A 1 116 ? 34.301 -31.161 -43.112 1.00 66.00 116 GLY A C 1
ATOM 862 O O . GLY A 1 116 ? 34.438 -32.378 -43.040 1.00 66.00 116 GLY A O 1
ATOM 863 N N . SER A 1 117 ? 33.528 -30.472 -42.266 1.00 60.97 117 SER A N 1
ATOM 864 C CA . SER A 1 117 ? 32.782 -31.077 -41.153 1.00 60.97 117 SER A CA 1
ATOM 865 C C . SER A 1 117 ? 31.311 -31.345 -41.481 1.00 60.97 117 SER A C 1
ATOM 867 O O . SER A 1 117 ? 30.614 -31.942 -40.659 1.00 60.97 117 SER A O 1
ATOM 869 N N . LEU A 1 118 ? 30.808 -30.916 -42.648 1.00 57.88 118 LEU A N 1
ATOM 870 C CA . LEU A 1 118 ? 29.458 -31.287 -43.065 1.00 57.88 118 LEU A CA 1
ATOM 871 C C . LEU A 1 118 ? 29.438 -32.781 -43.432 1.00 57.88 118 LEU A C 1
ATOM 873 O O . LEU A 1 118 ? 30.227 -33.207 -44.280 1.00 57.88 118 LEU A O 1
ATOM 877 N N . PRO A 1 119 ? 28.538 -33.591 -42.842 1.00 61.28 119 PRO A N 1
ATOM 878 C CA . PRO A 1 119 ? 28.344 -34.958 -43.294 1.00 61.28 119 PRO A CA 1
ATOM 879 C C . PRO A 1 119 ? 27.910 -34.925 -44.761 1.00 61.28 119 PRO A C 1
ATOM 881 O O . PRO A 1 119 ? 26.950 -34.239 -45.116 1.00 61.28 119 PRO A O 1
ATOM 884 N N . GLN A 1 120 ? 28.626 -35.655 -45.617 1.00 63.19 120 GLN A N 1
ATOM 885 C CA . GLN A 1 120 ? 28.209 -35.873 -46.998 1.00 63.19 120 GLN A CA 1
ATOM 886 C C . GLN A 1 120 ? 26.899 -36.660 -46.951 1.00 63.19 120 GLN A C 1
ATOM 888 O O . GLN A 1 120 ? 26.888 -37.849 -46.635 1.00 63.19 120 GLN A O 1
ATOM 893 N N . ILE A 1 121 ? 25.779 -35.977 -47.181 1.00 60.78 121 ILE A N 1
ATOM 894 C CA . ILE A 1 121 ? 24.471 -36.621 -47.236 1.00 60.78 121 ILE A CA 1
ATOM 895 C C . ILE A 1 121 ? 24.443 -37.436 -48.531 1.00 60.78 121 ILE A C 1
ATOM 897 O O . ILE A 1 121 ? 24.342 -36.867 -49.620 1.00 60.78 121 ILE A O 1
ATOM 901 N N . ASP A 1 122 ? 24.537 -38.764 -48.420 1.00 70.06 122 ASP A N 1
ATOM 902 C CA . ASP A 1 122 ? 24.324 -39.668 -49.551 1.00 70.06 122 ASP A CA 1
ATOM 903 C C . ASP A 1 122 ? 22.836 -39.683 -49.919 1.00 70.06 122 ASP A C 1
ATOM 905 O O . ASP A 1 122 ? 22.035 -40.508 -49.474 1.00 70.06 122 ASP A O 1
ATOM 909 N N . THR A 1 123 ? 22.459 -38.703 -50.733 1.00 66.25 123 THR A N 1
ATOM 910 C CA . THR A 1 123 ? 21.094 -38.534 -51.231 1.00 66.25 123 THR A CA 1
ATOM 911 C C . THR A 1 123 ? 20.627 -39.721 -52.077 1.00 66.25 123 THR A C 1
ATOM 913 O O . THR A 1 123 ? 19.427 -39.993 -52.110 1.00 66.25 123 THR A O 1
ATOM 916 N N . SER A 1 124 ? 21.546 -40.471 -52.702 1.00 67.81 124 SER A N 1
ATOM 917 C CA . SER A 1 124 ? 21.209 -41.664 -53.490 1.00 67.81 124 SER A CA 1
ATOM 918 C C . SER A 1 124 ? 20.887 -42.855 -52.589 1.00 67.81 124 SER A C 1
ATOM 920 O O . SER A 1 124 ? 19.888 -43.545 -52.809 1.00 67.81 124 SER A O 1
ATOM 922 N N . GLY A 1 125 ? 21.675 -43.060 -51.531 1.00 69.75 125 GLY A N 1
ATOM 923 C CA . GLY A 1 125 ? 21.409 -44.079 -50.515 1.00 69.75 125 GLY A CA 1
ATOM 924 C C . GLY A 1 125 ? 20.083 -43.842 -49.787 1.00 69.75 125 GLY A C 1
ATOM 925 O O . GLY A 1 125 ? 19.266 -44.757 -49.669 1.00 69.75 125 GLY A O 1
ATOM 926 N N . ILE A 1 126 ? 19.815 -42.591 -49.390 1.00 74.44 126 ILE A N 1
ATOM 927 C CA . ILE A 1 126 ? 18.552 -42.207 -48.740 1.00 74.44 126 ILE A CA 1
ATOM 928 C C . ILE A 1 126 ? 17.356 -42.471 -49.662 1.00 74.44 126 ILE A C 1
ATOM 930 O O . ILE A 1 126 ? 16.364 -43.049 -49.219 1.00 74.44 126 ILE A O 1
ATOM 934 N N . LEU A 1 127 ? 17.442 -42.103 -50.946 1.00 68.94 127 LEU A N 1
ATOM 935 C CA . LEU A 1 127 ? 16.354 -42.339 -51.897 1.00 68.94 127 LEU A CA 1
ATOM 936 C C . LEU A 1 127 ? 16.087 -43.837 -52.093 1.00 68.94 127 LEU A C 1
ATOM 938 O O . LEU A 1 127 ? 14.936 -44.263 -52.041 1.00 68.94 127 LEU A O 1
ATOM 942 N N . THR A 1 128 ? 17.143 -44.641 -52.225 1.00 74.00 128 THR A N 1
ATOM 943 C CA . THR A 1 128 ? 17.037 -46.104 -52.370 1.00 74.00 128 THR A CA 1
ATOM 944 C C . THR A 1 128 ? 16.347 -46.737 -51.160 1.00 74.00 128 THR A C 1
ATOM 946 O O . THR A 1 128 ? 15.509 -47.627 -51.297 1.00 74.00 128 THR A O 1
ATOM 949 N N . GLN A 1 129 ? 16.659 -46.256 -49.956 1.00 70.69 129 GLN A N 1
ATOM 950 C CA . GLN A 1 129 ? 16.088 -46.781 -48.720 1.00 70.69 129 GLN A CA 1
ATOM 951 C C . GLN A 1 129 ? 14.634 -46.346 -48.507 1.00 70.69 129 GLN A C 1
ATOM 953 O O . GLN A 1 129 ? 13.844 -47.112 -47.955 1.00 70.69 129 GLN A O 1
ATOM 958 N N . ILE A 1 130 ? 14.256 -45.155 -48.979 1.00 73.81 130 ILE A N 1
ATOM 959 C CA . ILE A 1 130 ? 12.856 -44.719 -49.021 1.00 73.81 130 ILE A CA 1
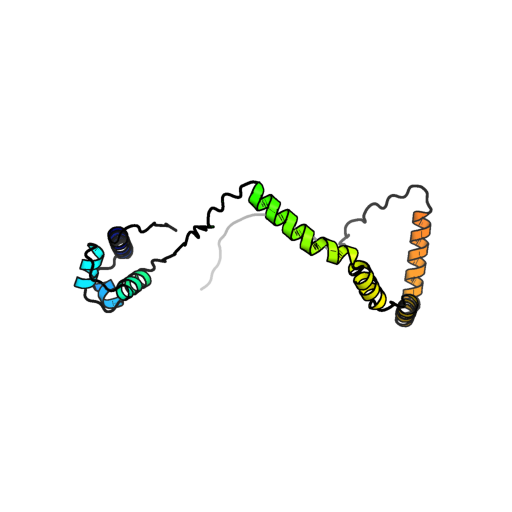ATOM 960 C C . ILE A 1 130 ? 12.071 -45.585 -50.014 1.00 73.81 130 ILE A C 1
ATOM 962 O O . ILE A 1 130 ? 11.012 -46.091 -49.653 1.00 73.81 130 ILE A O 1
ATOM 966 N N . GLU A 1 131 ? 12.596 -45.825 -51.221 1.00 69.06 131 GLU A N 1
ATOM 967 C CA . GLU A 1 131 ? 11.938 -46.691 -52.212 1.00 69.06 131 GLU A CA 1
ATOM 968 C C . GLU A 1 131 ? 11.759 -48.128 -51.704 1.00 69.06 131 GLU A C 1
ATOM 970 O O . GLU A 1 131 ? 10.706 -48.719 -51.923 1.00 69.06 131 GLU A O 1
ATOM 975 N N . ALA A 1 132 ? 12.740 -48.672 -50.977 1.00 70.44 132 ALA A N 1
ATOM 976 C CA . ALA A 1 132 ? 12.667 -50.021 -50.414 1.00 70.44 132 ALA A CA 1
ATOM 977 C C . ALA A 1 132 ? 11.632 -50.175 -49.282 1.00 70.44 132 ALA A C 1
ATOM 979 O O . ALA A 1 132 ? 11.154 -51.281 -49.044 1.00 70.44 132 ALA A O 1
ATOM 980 N N . ASN A 1 133 ? 11.292 -49.090 -48.575 1.00 72.38 133 ASN A N 1
ATOM 981 C CA . ASN A 1 133 ? 10.300 -49.101 -47.492 1.00 72.38 133 ASN A CA 1
ATOM 982 C C . ASN A 1 133 ? 8.884 -48.726 -47.959 1.00 72.38 133 ASN A C 1
ATOM 984 O O . ASN A 1 133 ? 7.941 -48.785 -47.169 1.00 72.38 133 ASN A O 1
ATOM 988 N N . LEU A 1 134 ? 8.720 -48.329 -49.221 1.00 71.75 134 LEU A N 1
ATOM 989 C CA . LEU A 1 134 ? 7.420 -48.024 -49.806 1.00 71.75 134 LEU A CA 1
ATOM 990 C C . LEU A 1 134 ? 6.854 -49.271 -50.488 1.00 71.75 134 LEU A C 1
ATOM 992 O O . LEU A 1 134 ? 7.539 -49.947 -51.252 1.00 71.75 134 LEU A O 1
ATOM 996 N N . ASP A 1 135 ? 5.574 -49.557 -50.246 1.00 74.12 135 ASP A N 1
ATOM 997 C CA . ASP A 1 135 ? 4.877 -50.633 -50.949 1.00 74.12 135 ASP A CA 1
AT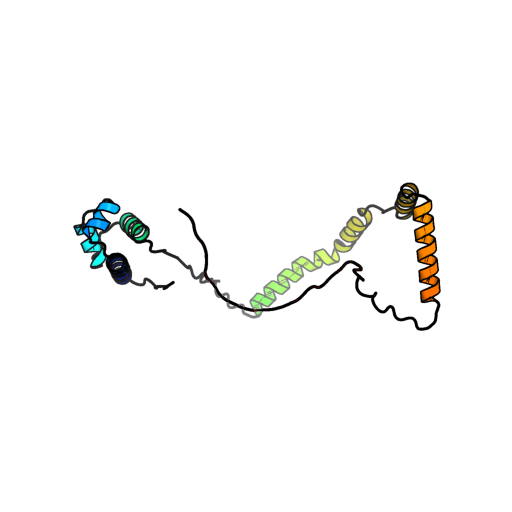OM 998 C C . ASP A 1 135 ? 4.903 -50.379 -52.476 1.00 74.12 135 ASP A C 1
ATOM 1000 O O . ASP A 1 135 ? 4.640 -49.248 -52.918 1.00 74.12 135 ASP A O 1
ATOM 1004 N N . PRO A 1 136 ? 5.207 -51.394 -53.310 1.00 72.19 136 PRO A N 1
ATOM 1005 C CA . PRO A 1 136 ? 5.385 -51.220 -54.751 1.00 72.19 136 PRO A CA 1
ATOM 1006 C C . PRO A 1 136 ? 4.142 -50.667 -55.463 1.00 72.19 136 PRO A C 1
ATOM 1008 O O . PRO A 1 136 ? 4.285 -49.966 -56.469 1.00 72.19 136 PRO A O 1
ATOM 1011 N N . ALA A 1 137 ? 2.931 -50.902 -54.943 1.00 73.19 137 ALA A N 1
ATOM 1012 C CA . ALA A 1 137 ? 1.712 -50.314 -55.497 1.00 73.19 137 ALA A CA 1
ATOM 1013 C C . ALA A 1 137 ? 1.637 -48.799 -55.234 1.00 73.19 137 ALA A C 1
ATOM 1015 O O . ALA A 1 137 ? 1.186 -48.036 -56.092 1.00 73.19 137 ALA A O 1
ATOM 1016 N N . THR A 1 138 ? 2.146 -48.349 -54.085 1.00 74.06 138 THR A N 1
ATOM 1017 C CA . THR A 1 138 ? 2.226 -46.924 -53.717 1.00 74.06 138 THR A CA 1
ATOM 1018 C C . THR A 1 138 ? 3.277 -46.194 -54.557 1.00 74.06 138 THR A C 1
ATOM 1020 O O . THR A 1 138 ? 3.065 -45.070 -55.012 1.00 74.06 138 THR A O 1
ATOM 1023 N N . LEU A 1 139 ? 4.398 -46.856 -54.846 1.00 69.75 139 LEU A N 1
ATOM 1024 C CA . LEU A 1 139 ? 5.439 -46.323 -55.726 1.00 69.75 139 LEU A CA 1
ATOM 1025 C C . LEU A 1 139 ? 4.941 -46.191 -57.181 1.00 69.75 139 LEU A C 1
ATOM 1027 O O . LEU A 1 139 ? 5.228 -45.206 -57.868 1.00 69.75 139 LEU A O 1
ATOM 1031 N N . ALA A 1 140 ? 4.168 -47.175 -57.651 1.00 74.25 140 ALA A N 1
ATOM 1032 C CA . ALA A 1 140 ? 3.573 -47.171 -58.984 1.00 74.25 140 ALA A CA 1
ATOM 1033 C C . ALA A 1 140 ? 2.507 -46.075 -59.142 1.00 74.25 140 ALA A C 1
ATOM 1035 O O . ALA A 1 140 ? 2.503 -45.371 -60.156 1.00 74.25 140 ALA A O 1
ATOM 1036 N N . SER A 1 141 ? 1.648 -45.882 -58.135 1.00 74.94 141 SER A N 1
ATOM 1037 C CA . SER A 1 141 ? 0.631 -44.825 -58.148 1.00 74.94 141 SER A CA 1
ATOM 1038 C C . SER A 1 141 ? 1.258 -43.428 -58.116 1.00 74.94 141 SER A C 1
ATOM 1040 O O . SER A 1 141 ? 0.850 -42.563 -58.892 1.00 74.94 141 SER A O 1
ATOM 1042 N N . ALA A 1 142 ? 2.318 -43.221 -57.326 1.00 74.69 142 ALA A N 1
ATOM 1043 C CA . ALA A 1 142 ? 3.070 -41.967 -57.307 1.00 74.69 142 ALA A CA 1
ATOM 1044 C C . ALA A 1 142 ? 3.740 -41.664 -58.660 1.00 74.69 142 ALA A C 1
ATOM 1046 O O . ALA A 1 142 ? 3.661 -40.537 -59.152 1.00 74.69 142 ALA A O 1
ATOM 1047 N N . ARG A 1 143 ? 4.345 -42.667 -59.319 1.00 74.12 143 ARG A N 1
ATOM 1048 C CA . ARG A 1 143 ? 4.921 -42.499 -60.669 1.00 74.12 143 ARG A CA 1
ATOM 1049 C C . ARG A 1 143 ? 3.862 -42.203 -61.729 1.00 74.12 143 ARG A C 1
ATOM 1051 O O . ARG A 1 143 ? 4.106 -41.378 -62.611 1.00 74.12 143 ARG A O 1
ATOM 1058 N N . ALA A 1 144 ? 2.697 -42.843 -61.648 1.00 74.00 144 ALA A N 1
ATOM 1059 C CA . ALA A 1 144 ? 1.577 -42.559 -62.542 1.00 74.00 144 ALA A CA 1
ATOM 1060 C C . ALA A 1 144 ? 1.047 -41.127 -62.342 1.00 74.00 144 ALA A C 1
ATOM 1062 O O . ALA A 1 144 ? 0.849 -40.406 -63.320 1.00 74.00 144 ALA A O 1
ATOM 1063 N N . ALA A 1 145 ? 0.908 -40.682 -61.089 1.00 71.19 145 ALA A N 1
ATOM 1064 C CA . ALA A 1 145 ? 0.511 -39.316 -60.758 1.00 71.19 145 ALA A CA 1
ATOM 1065 C C . ALA A 1 145 ? 1.532 -38.279 -61.257 1.00 71.19 145 ALA A C 1
ATOM 1067 O O . ALA A 1 145 ? 1.145 -37.260 -61.829 1.00 71.19 145 ALA A O 1
ATOM 1068 N N . ALA A 1 146 ? 2.832 -38.558 -61.109 1.00 71.81 146 ALA A N 1
ATOM 1069 C CA . ALA A 1 146 ? 3.897 -37.692 -61.607 1.00 71.81 146 ALA A CA 1
ATOM 1070 C C . ALA A 1 146 ? 3.880 -37.575 -63.140 1.00 71.81 146 ALA A C 1
ATOM 1072 O O . ALA A 1 146 ? 3.964 -36.461 -63.650 1.00 71.81 146 ALA A O 1
ATOM 1073 N N . ARG A 1 147 ? 3.685 -38.681 -63.882 1.00 71.06 147 ARG A N 1
ATOM 1074 C CA . ARG A 1 147 ? 3.502 -38.623 -65.347 1.00 71.06 147 ARG A CA 1
ATOM 1075 C C . ARG A 1 147 ? 2.285 -37.797 -65.739 1.00 71.06 147 ARG A C 1
ATOM 1077 O O . ARG A 1 147 ? 2.411 -36.923 -66.588 1.00 71.06 147 ARG A O 1
ATOM 1084 N N . GLY A 1 148 ? 1.145 -38.016 -65.082 1.00 67.44 148 GLY A N 1
ATOM 1085 C CA . GLY A 1 148 ? -0.063 -37.229 -65.335 1.00 67.44 148 GLY A CA 1
ATOM 1086 C C . GLY A 1 148 ? 0.141 -35.733 -65.064 1.00 67.44 148 GLY A C 1
ATOM 1087 O O . GLY A 1 148 ? -0.392 -34.892 -65.785 1.00 67.44 148 GLY A O 1
ATOM 1088 N N . LEU A 1 149 ? 0.957 -35.375 -64.068 1.00 61.16 149 LEU A N 1
ATOM 1089 C CA . LEU A 1 149 ? 1.336 -33.987 -63.801 1.00 61.16 149 LEU A CA 1
ATOM 1090 C C . LEU A 1 149 ? 2.252 -33.419 -64.898 1.00 61.16 149 LEU A C 1
ATOM 1092 O O . LEU A 1 149 ? 2.013 -32.306 -65.364 1.00 61.16 149 LEU A O 1
ATOM 1096 N N . THR A 1 150 ? 3.263 -34.171 -65.344 1.00 61.38 150 THR A N 1
ATOM 1097 C CA . THR A 1 150 ? 4.148 -33.766 -66.451 1.00 61.38 150 THR A CA 1
ATOM 1098 C C . THR A 1 150 ? 3.371 -33.576 -67.755 1.00 61.38 150 THR A C 1
ATOM 1100 O O . THR A 1 150 ? 3.583 -32.587 -68.453 1.00 61.38 150 THR A O 1
ATOM 1103 N N . GLU A 1 151 ? 2.415 -34.455 -68.059 1.00 61.59 151 GLU A N 1
ATOM 1104 C CA . GLU A 1 151 ? 1.535 -34.327 -69.228 1.00 61.59 151 GLU A CA 1
ATOM 1105 C C . GLU A 1 151 ? 0.665 -33.064 -69.150 1.00 61.59 151 GLU A C 1
ATOM 1107 O O . GLU A 1 151 ? 0.564 -32.321 -70.125 1.00 61.59 151 GLU A O 1
ATOM 1112 N N . ARG A 1 152 ? 0.115 -32.745 -67.971 1.00 53.91 152 ARG A N 1
ATOM 1113 C CA . ARG A 1 152 ? -0.674 -31.517 -67.755 1.00 53.91 152 ARG A CA 1
ATOM 1114 C C . ARG A 1 152 ? 0.151 -30.230 -67.830 1.00 53.91 152 ARG A C 1
ATOM 1116 O O . ARG A 1 152 ? -0.387 -29.196 -68.223 1.00 53.91 152 ARG A O 1
ATOM 1123 N N . LEU A 1 153 ? 1.435 -30.291 -67.477 1.00 52.69 153 LEU A N 1
ATOM 1124 C CA . LEU A 1 153 ? 2.380 -29.172 -67.582 1.00 52.69 153 LEU A CA 1
ATOM 1125 C C . LEU A 1 153 ? 2.962 -29.005 -68.996 1.00 52.69 153 LEU A C 1
ATOM 1127 O O . LEU A 1 153 ? 3.493 -27.944 -69.310 1.00 52.69 153 LEU A O 1
ATOM 1131 N N . THR A 1 154 ? 2.845 -30.024 -69.851 1.00 57.03 154 THR A N 1
ATOM 1132 C CA . THR A 1 154 ? 3.315 -29.987 -71.248 1.00 57.03 154 THR A CA 1
ATOM 1133 C C . THR A 1 154 ? 2.257 -29.413 -72.205 1.00 57.03 154 THR A C 1
ATOM 1135 O O . THR A 1 154 ? 2.554 -29.129 -73.364 1.00 57.03 154 THR A O 1
ATOM 1138 N N . ILE A 1 155 ? 1.030 -29.161 -71.734 1.00 51.31 155 ILE A N 1
ATOM 1139 C CA . ILE A 1 155 ? 0.054 -28.354 -72.477 1.00 51.31 155 ILE A CA 1
ATOM 1140 C C . ILE A 1 155 ? 0.483 -26.878 -72.382 1.00 51.31 155 ILE A C 1
ATOM 1142 O O . ILE A 1 155 ? 0.556 -26.349 -71.267 1.00 51.31 155 ILE A O 1
ATOM 1146 N N . PRO A 1 156 ? 0.735 -26.174 -73.502 1.00 42.16 156 PRO A N 1
ATOM 1147 C CA . PRO A 1 156 ? 1.066 -24.756 -73.455 1.00 42.16 156 PRO A CA 1
ATOM 1148 C C . PRO A 1 156 ? -0.115 -23.969 -72.862 1.00 42.16 156 PRO A C 1
ATOM 1150 O O . PRO A 1 156 ? -1.182 -23.905 -73.469 1.00 42.16 156 PRO A O 1
ATOM 1153 N N . GLY A 1 157 ? 0.071 -23.366 -71.682 1.00 53.41 157 GLY A N 1
ATOM 1154 C CA . GLY A 1 157 ? -0.859 -22.378 -71.110 1.00 53.41 157 GLY A CA 1
ATOM 1155 C C . GLY A 1 157 ? -1.716 -22.798 -69.905 1.00 53.41 157 GLY A C 1
ATOM 1156 O O . GLY A 1 157 ? -2.591 -22.030 -69.509 1.00 53.41 157 GLY A O 1
ATOM 1157 N N . SER A 1 158 ? -1.494 -23.954 -69.276 1.00 49.34 158 SER A N 1
ATOM 1158 C CA . SER A 1 158 ? -2.310 -24.382 -68.123 1.00 49.34 158 SER A CA 1
ATOM 1159 C C . SER A 1 158 ? -1.887 -23.707 -66.806 1.00 49.34 158 SER A C 1
ATOM 1161 O O . SER A 1 158 ? -0.922 -24.124 -66.168 1.00 49.34 158 SER A O 1
ATOM 1163 N N . VAL A 1 159 ? -2.630 -22.691 -66.358 1.00 47.03 159 VAL A N 1
ATOM 1164 C CA . VAL A 1 159 ? -2.501 -22.098 -65.012 1.00 47.03 159 VAL A CA 1
ATOM 1165 C C . VAL A 1 159 ? -3.203 -22.998 -63.987 1.00 47.03 159 VAL A C 1
ATOM 1167 O O . VAL A 1 159 ? -4.367 -23.363 -64.158 1.00 47.03 159 VAL A O 1
ATOM 1170 N N . LEU A 1 160 ? -2.497 -23.366 -62.915 1.00 41.81 160 LEU A N 1
ATOM 1171 C CA . LEU A 1 160 ? -3.020 -24.155 -61.798 1.00 41.81 160 LEU A CA 1
ATOM 1172 C C . LEU A 1 160 ? -4.006 -23.307 -60.970 1.00 41.81 160 LEU A C 1
ATOM 1174 O O . LEU A 1 160 ? -3.598 -22.634 -60.028 1.00 41.81 160 LEU A O 1
ATOM 1178 N N . ASN A 1 161 ? -5.297 -23.316 -61.311 1.00 44.22 161 ASN A N 1
ATOM 1179 C CA . ASN A 1 161 ? -6.329 -22.754 -60.434 1.00 44.22 161 ASN A CA 1
ATOM 1180 C C . ASN A 1 161 ? -6.770 -23.790 -59.383 1.00 44.22 161 ASN A C 1
ATOM 1182 O O . ASN A 1 161 ? -7.012 -24.955 -59.699 1.00 44.22 161 ASN A O 1
ATOM 1186 N N . ASN A 1 162 ? -6.826 -23.323 -58.132 1.00 35.91 162 ASN A N 1
ATOM 1187 C CA . ASN A 1 162 ? -7.087 -24.044 -56.879 1.00 35.91 162 ASN A CA 1
ATOM 1188 C C . ASN A 1 162 ? -8.352 -24.948 -56.918 1.00 35.91 162 ASN A C 1
ATOM 1190 O O . ASN A 1 162 ? -9.288 -24.649 -57.662 1.00 35.91 162 ASN A O 1
ATOM 1194 N N . PRO A 1 163 ? -8.418 -26.030 -56.112 1.00 38.22 163 PRO A N 1
ATOM 1195 C CA . PRO A 1 163 ? -9.428 -27.082 -56.228 1.00 38.22 163 PRO A CA 1
ATOM 1196 C C . PRO A 1 163 ? -10.806 -26.665 -55.676 1.00 38.22 163 PRO A C 1
ATOM 1198 O O . PRO A 1 163 ? -10.893 -25.762 -54.837 1.00 38.22 163 PRO A O 1
ATOM 1201 N N . PRO A 1 164 ? -11.899 -27.328 -56.109 1.00 38.88 164 PRO A N 1
ATOM 1202 C CA . PRO A 1 164 ? -13.240 -27.030 -55.633 1.00 38.88 164 PRO A CA 1
ATOM 1203 C C . PRO A 1 164 ? -13.469 -27.527 -54.199 1.00 38.88 164 PRO A C 1
ATOM 1205 O O . PRO A 1 164 ? -13.000 -28.582 -53.777 1.00 38.88 164 PRO A O 1
ATOM 1208 N N . ARG A 1 165 ? -14.236 -26.699 -53.490 1.00 35.91 165 ARG A N 1
ATOM 1209 C CA . ARG A 1 165 ? -14.836 -26.843 -52.159 1.00 35.91 165 ARG A CA 1
ATOM 1210 C C . ARG A 1 165 ? -15.394 -28.255 -51.918 1.00 35.91 165 ARG A C 1
ATOM 1212 O O . ARG A 1 165 ? -16.065 -28.802 -52.790 1.00 35.91 165 ARG A O 1
ATOM 1219 N N . ALA A 1 166 ? -15.154 -28.794 -50.721 1.00 36.03 166 ALA A N 1
ATOM 1220 C CA . ALA A 1 166 ? -15.724 -30.052 -50.249 1.00 36.03 166 ALA A CA 1
ATOM 1221 C C . ALA A 1 166 ? -17.249 -30.085 -50.456 1.00 36.03 166 ALA A C 1
ATOM 1223 O O . ALA A 1 166 ? -17.975 -29.216 -49.972 1.00 36.03 166 ALA A O 1
ATOM 1224 N N . VAL A 1 167 ? -17.700 -31.087 -51.206 1.00 37.91 167 VAL A N 1
ATOM 1225 C CA . VAL A 1 167 ? -19.099 -31.485 -51.336 1.00 37.91 167 VAL A CA 1
ATOM 1226 C C . VAL A 1 167 ? -19.392 -32.411 -50.159 1.00 37.91 167 VAL A C 1
ATOM 1228 O O . VAL A 1 167 ? -18.985 -33.569 -50.177 1.00 37.91 167 VAL A O 1
ATOM 1231 N N . GLU A 1 168 ? -20.067 -31.905 -49.129 1.00 38.16 168 GLU A N 1
ATOM 1232 C CA . GLU A 1 168 ? -20.786 -32.767 -48.190 1.00 38.16 168 GLU A CA 1
ATOM 1233 C C . GLU A 1 168 ? -22.148 -33.107 -48.799 1.00 38.16 168 GLU A C 1
ATOM 1235 O O . GLU A 1 168 ? -22.931 -32.225 -49.155 1.00 38.16 168 GLU A O 1
ATOM 1240 N N . ALA A 1 169 ? -22.405 -34.403 -48.957 1.00 35.88 169 ALA A N 1
ATOM 1241 C CA . ALA A 1 169 ? -23.650 -34.952 -49.461 1.00 35.88 169 ALA A CA 1
ATOM 1242 C C . ALA A 1 169 ? -24.303 -35.845 -48.392 1.00 35.88 169 ALA A C 1
ATOM 1244 O O . ALA A 1 169 ? -23.710 -36.839 -47.981 1.00 35.88 169 ALA A O 1
ATOM 1245 N N . GLY A 1 170 ? -25.554 -35.510 -48.046 1.00 32.47 170 GLY A N 1
ATOM 1246 C CA . GLY A 1 170 ? -26.588 -36.406 -47.494 1.00 32.47 170 GLY A CA 1
ATOM 1247 C C . GLY A 1 170 ? -26.680 -36.469 -45.960 1.00 32.47 170 GLY A C 1
ATOM 1248 O O . GLY A 1 170 ? -25.681 -36.700 -45.302 1.00 32.47 170 GLY A O 1
ATOM 1249 N N . SER A 1 171 ? -27.845 -36.376 -45.301 1.00 36.00 171 SER A N 1
ATOM 1250 C CA . SER A 1 171 ? -29.248 -36.560 -45.739 1.00 36.00 171 SER A CA 1
ATOM 1251 C C . SER A 1 171 ? -30.233 -35.913 -44.702 1.00 36.00 171 SER A C 1
ATOM 1253 O O . SER A 1 171 ? -29.761 -35.147 -43.867 1.00 36.00 171 SER A O 1
ATOM 1255 N N . PRO A 1 172 ? -31.577 -36.099 -44.729 1.00 43.91 172 PRO A N 1
ATOM 1256 C CA . PRO A 1 172 ? -32.500 -35.017 -45.082 1.00 43.91 172 PRO A CA 1
ATOM 1257 C C . PRO A 1 172 ? -33.658 -34.775 -44.077 1.00 43.91 172 PRO A C 1
ATOM 1259 O O . PRO A 1 172 ? -33.867 -35.508 -43.119 1.00 43.91 172 PRO A O 1
ATOM 1262 N N . THR A 1 173 ? -34.492 -33.804 -44.450 1.00 33.38 173 THR A N 1
ATOM 1263 C CA . THR A 1 173 ? -35.944 -33.702 -44.219 1.00 33.38 173 THR A CA 1
ATOM 1264 C C . THR A 1 173 ? -36.449 -32.680 -43.196 1.00 33.38 173 THR A C 1
ATOM 1266 O O . THR A 1 173 ? -36.425 -32.838 -41.981 1.00 33.38 173 THR A O 1
ATOM 1269 N N . THR A 1 174 ? -36.973 -31.620 -43.800 1.00 35.31 174 THR A N 1
ATOM 1270 C CA . THR A 1 174 ? -37.901 -30.601 -43.329 1.00 35.31 174 THR A CA 1
ATOM 1271 C C . THR A 1 174 ? -39.225 -31.199 -42.848 1.00 35.31 174 THR A C 1
ATOM 1273 O O . THR A 1 174 ? -39.783 -32.070 -43.516 1.00 35.31 174 THR A O 1
ATOM 1276 N N . ALA A 1 175 ? -39.776 -30.640 -41.770 1.00 36.03 175 ALA A N 1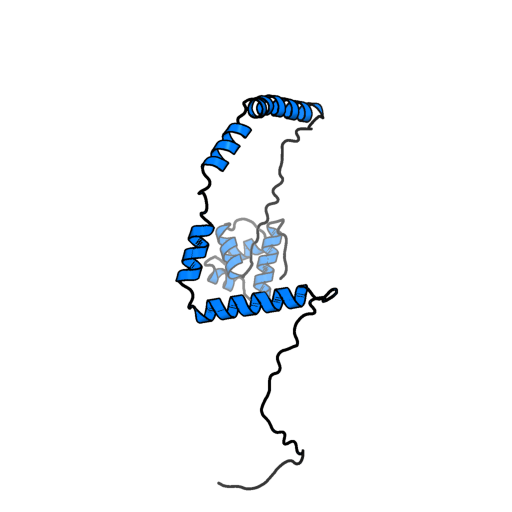
ATOM 1277 C CA . ALA A 1 175 ? -41.216 -30.450 -41.602 1.00 36.03 175 ALA A CA 1
ATOM 1278 C C . ALA A 1 175 ? -41.457 -29.250 -40.667 1.00 36.03 175 ALA A C 1
ATOM 1280 O O . ALA A 1 175 ? -41.396 -29.362 -39.446 1.00 36.03 175 ALA A O 1
ATOM 1281 N N . GLU A 1 176 ? -41.691 -28.087 -41.271 1.00 36.31 176 GLU A N 1
ATOM 1282 C CA . GLU A 1 176 ? -42.333 -26.937 -40.636 1.00 36.31 176 GLU A CA 1
ATOM 1283 C C . GLU A 1 176 ? -43.855 -27.146 -40.652 1.00 36.31 176 GLU A C 1
ATOM 1285 O O . GLU A 1 176 ? -44.386 -27.524 -41.694 1.00 36.31 176 GLU A O 1
ATOM 1290 N N . ALA A 1 177 ? -44.553 -26.839 -39.551 1.00 34.69 177 ALA A N 1
ATOM 1291 C CA . ALA A 1 177 ? -45.878 -26.203 -39.581 1.00 34.69 177 ALA A CA 1
ATOM 1292 C C . ALA A 1 177 ? -46.365 -25.774 -38.178 1.00 34.69 177 ALA A C 1
ATOM 1294 O O . ALA A 1 177 ? -46.664 -26.601 -37.325 1.00 34.69 177 ALA A O 1
ATOM 1295 N N . GLN A 1 178 ? -46.516 -24.452 -38.035 1.00 38.94 178 GLN A N 1
ATOM 1296 C CA . GLN A 1 178 ? -47.649 -23.736 -37.417 1.00 38.94 178 GLN A CA 1
ATOM 1297 C C . GLN A 1 178 ? -47.900 -23.776 -35.894 1.00 38.94 178 GLN A C 1
ATOM 1299 O O . GLN A 1 178 ? -48.517 -24.672 -35.338 1.00 38.94 178 GLN A O 1
ATOM 1304 N N . THR A 1 179 ? -47.516 -22.659 -35.265 1.00 35.91 179 THR A N 1
ATOM 1305 C CA . THR A 1 179 ? -48.390 -21.650 -34.626 1.00 35.91 179 THR A CA 1
ATOM 1306 C C . THR A 1 179 ? -49.800 -22.064 -34.16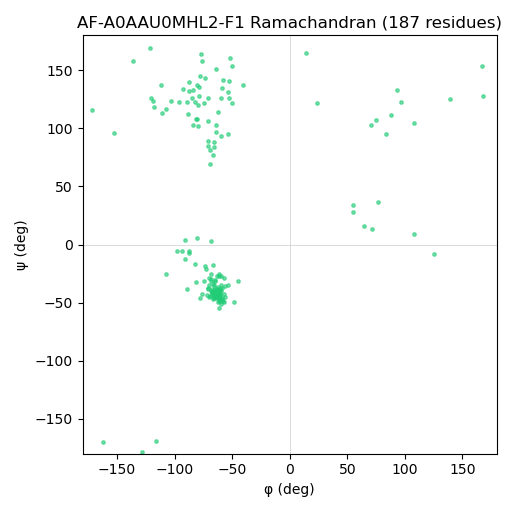9 1.00 35.91 179 THR A C 1
ATOM 1308 O O . THR A 1 179 ? -50.670 -22.294 -35.004 1.00 35.91 179 THR A O 1
ATOM 1311 N N . GLY A 1 180 ? -50.077 -21.884 -32.868 1.00 32.03 180 GLY A N 1
ATOM 1312 C CA . GLY A 1 180 ? -51.372 -21.371 -32.392 1.00 32.03 180 GLY A CA 1
ATOM 1313 C C . GLY A 1 180 ? -51.975 -22.027 -31.139 1.00 32.03 180 GLY A C 1
ATOM 1314 O O . GLY A 1 180 ? -52.269 -23.212 -31.160 1.00 32.03 180 GLY A O 1
ATOM 1315 N N . ALA A 1 181 ? -52.277 -21.180 -30.142 1.00 38.38 181 ALA A N 1
ATOM 1316 C CA . ALA A 1 181 ? -53.279 -21.325 -29.065 1.00 38.38 181 ALA A CA 1
ATOM 1317 C C . ALA A 1 181 ? -52.928 -22.113 -27.772 1.00 38.38 181 ALA A C 1
ATOM 1319 O O . ALA A 1 181 ? -53.038 -23.330 -27.704 1.00 38.38 181 ALA A O 1
ATOM 1320 N N . ASP A 1 182 ? -52.489 -21.356 -26.755 1.00 42.50 182 ASP A N 1
ATOM 1321 C CA . ASP A 1 182 ? -53.082 -21.100 -25.412 1.00 42.50 182 ASP A CA 1
ATOM 1322 C C . ASP A 1 182 ? -54.241 -21.985 -24.838 1.00 42.50 182 ASP A C 1
ATOM 1324 O O . ASP A 1 182 ? -54.891 -22.721 -25.573 1.00 42.50 182 ASP A O 1
ATOM 1328 N N . PRO A 1 183 ? -54.541 -21.924 -23.512 1.00 56.84 183 PRO A N 1
ATOM 1329 C CA . PRO A 1 183 ? -54.468 -23.052 -22.574 1.00 56.84 183 PRO A CA 1
ATOM 1330 C C . PRO A 1 183 ? -55.837 -23.456 -21.957 1.00 56.84 183 PRO A C 1
ATOM 1332 O O . PRO A 1 183 ? -56.878 -22.945 -22.352 1.00 56.84 183 PRO A O 1
ATOM 1335 N N . HIS A 1 184 ? -55.799 -24.323 -20.927 1.00 35.50 184 HIS A N 1
ATOM 1336 C CA . HIS A 1 184 ? -56.884 -24.878 -20.079 1.00 35.50 184 HIS A CA 1
ATOM 1337 C C . HIS A 1 184 ? -57.596 -26.161 -20.559 1.00 35.50 184 HIS A C 1
ATOM 1339 O O . HIS A 1 184 ? -58.430 -26.115 -21.454 1.00 35.50 184 HIS A O 1
ATOM 1345 N N . ALA A 1 185 ? -57.390 -27.279 -19.837 1.00 37.44 185 ALA A N 1
ATOM 1346 C CA . ALA A 1 185 ? -58.402 -27.925 -18.971 1.00 37.44 185 ALA A CA 1
ATOM 1347 C C . ALA A 1 185 ? -58.007 -29.358 -18.520 1.00 37.44 185 ALA A C 1
ATOM 1349 O O . ALA A 1 185 ? -57.320 -30.068 -19.246 1.00 37.44 185 ALA A O 1
ATOM 1350 N N . ALA A 1 186 ? -58.565 -29.755 -17.360 1.00 39.06 186 ALA A N 1
ATOM 1351 C CA . ALA A 1 186 ? -58.575 -31.063 -16.665 1.00 39.06 186 ALA A CA 1
ATOM 1352 C C . ALA A 1 186 ? -57.261 -31.459 -15.956 1.00 39.06 186 ALA A C 1
ATOM 1354 O O . ALA A 1 186 ? -56.254 -31.700 -16.606 1.00 39.06 186 ALA A O 1
ATOM 1355 N N . GLY A 1 187 ? -57.172 -31.433 -14.616 1.00 36.78 187 GLY A N 1
ATOM 1356 C CA . GLY A 1 187 ? -57.964 -32.203 -13.624 1.00 36.78 187 GLY A CA 1
ATOM 1357 C C . GLY A 1 187 ? -57.107 -33.426 -13.259 1.00 36.78 187 GLY A C 1
ATOM 1358 O O . GLY A 1 187 ? -56.568 -34.023 -14.182 1.00 36.78 187 GLY A O 1
ATOM 1359 N N . ILE A 1 188 ? -56.719 -33.736 -12.017 1.00 44.28 188 ILE A N 1
ATOM 1360 C CA . ILE A 1 188 ? -57.368 -34.438 -10.874 1.00 44.28 188 ILE A CA 1
ATOM 1361 C C . ILE A 1 188 ? -56.164 -34.673 -9.913 1.00 44.28 188 ILE A C 1
ATOM 1363 O O . ILE A 1 188 ? -55.100 -35.027 -10.413 1.00 44.28 188 ILE A O 1
ATOM 1367 N N . GLU A 1 189 ? -56.131 -34.325 -8.626 1.00 39.31 189 GLU A N 1
ATOM 1368 C CA . GLU A 1 189 ? -56.903 -34.730 -7.436 1.00 39.31 189 GLU A CA 1
ATOM 1369 C C . GLU A 1 189 ? -56.797 -33.652 -6.340 1.00 39.31 189 GLU A C 1
ATOM 1371 O O . GLU A 1 189 ? -55.768 -32.933 -6.311 1.00 39.31 189 GLU A O 1
#